Protein AF-A0A0R0GTM6-F1 (afdb_monomer_lite)

Structure (mmCIF, N/CA/C/O backbone):
data_AF-A0A0R0GTM6-F1
#
_entry.id   AF-A0A0R0GTM6-F1
#
loop_
_atom_site.group_PDB
_atom_site.id
_atom_site.type_symbol
_atom_site.label_atom_id
_atom_site.label_alt_id
_atom_site.label_comp_id
_atom_site.label_asym_id
_atom_site.label_entity_id
_atom_site.label_seq_id
_atom_site.pdbx_PDB_ins_code
_atom_site.Cartn_x
_atom_site.Cartn_y
_atom_site.Cartn_z
_atom_site.occupancy
_atom_site.B_iso_or_equiv
_atom_site.auth_seq_id
_atom_site.auth_comp_id
_atom_site.auth_asym_id
_atom_site.auth_atom_id
_atom_site.pdbx_PDB_model_num
ATOM 1 N N . MET A 1 1 ? -5.956 8.346 -21.735 1.00 35.84 1 MET A N 1
ATOM 2 C CA . MET A 1 1 ? -5.705 9.801 -21.822 1.00 35.84 1 MET A CA 1
ATOM 3 C C . MET A 1 1 ? -6.769 10.478 -20.978 1.00 35.84 1 MET A C 1
ATOM 5 O O . MET A 1 1 ? -7.923 10.482 -21.383 1.00 35.84 1 MET A O 1
ATOM 9 N N . ILE A 1 2 ? -6.421 10.909 -19.765 1.00 34.06 2 ILE A N 1
ATOM 10 C CA . ILE A 1 2 ? -7.362 11.596 -18.872 1.00 34.06 2 ILE A CA 1
ATOM 11 C C . ILE A 1 2 ? -7.243 13.088 -19.178 1.00 34.06 2 ILE A C 1
ATOM 13 O O . ILE A 1 2 ? -6.161 13.663 -19.070 1.00 34.06 2 ILE A O 1
ATOM 17 N N . THR A 1 3 ? -8.338 13.699 -19.613 1.00 31.23 3 THR A N 1
ATOM 18 C CA . THR A 1 3 ? -8.414 15.140 -19.852 1.00 31.23 3 THR A CA 1
ATOM 19 C C . THR A 1 3 ? -8.795 15.821 -18.545 1.00 31.23 3 THR A C 1
ATOM 21 O O . THR A 1 3 ? -9.935 15.710 -18.106 1.00 31.23 3 THR A O 1
ATOM 24 N N . ILE A 1 4 ? -7.845 16.505 -17.909 1.00 37.62 4 ILE A N 1
ATOM 25 C CA . ILE A 1 4 ? -8.120 17.315 -16.720 1.00 37.62 4 ILE A CA 1
ATOM 26 C C . ILE A 1 4 ? -8.425 18.736 -17.204 1.00 37.62 4 ILE A C 1
ATOM 28 O O . ILE A 1 4 ? -7.549 19.413 -17.739 1.00 37.62 4 ILE A O 1
ATOM 32 N N . SER A 1 5 ? -9.676 19.171 -17.058 1.00 37.34 5 SER A N 1
ATOM 33 C CA . SER A 1 5 ? -10.072 20.573 -17.221 1.00 37.34 5 SER A CA 1
ATOM 34 C C . SER A 1 5 ? -10.218 21.177 -15.830 1.00 37.34 5 SER A C 1
ATOM 36 O O . SER A 1 5 ? -11.026 20.694 -15.042 1.00 37.34 5 SER A O 1
ATOM 38 N N . ASN A 1 6 ? -9.433 22.208 -15.516 1.00 48.91 6 ASN A N 1
ATOM 39 C CA . ASN A 1 6 ? -9.587 22.953 -14.267 1.00 48.91 6 ASN A CA 1
ATOM 40 C C . ASN A 1 6 ? -10.814 23.863 -14.378 1.00 48.91 6 ASN A C 1
ATOM 42 O O . ASN A 1 6 ? -10.759 24.870 -15.080 1.00 48.91 6 ASN A O 1
ATOM 46 N N . ASP A 1 7 ? -11.895 23.521 -13.680 1.00 46.22 7 ASP A N 1
ATOM 47 C CA . ASP A 1 7 ? -12.970 24.464 -13.372 1.00 46.22 7 ASP A CA 1
ATOM 48 C C . ASP A 1 7 ? -12.721 25.007 -11.957 1.00 46.22 7 ASP A C 1
ATOM 50 O O . ASP A 1 7 ? -12.938 24.330 -10.951 1.00 46.22 7 ASP A O 1
ATOM 54 N N . GLU A 1 8 ? -12.123 26.196 -11.874 1.00 47.00 8 GLU A N 1
ATOM 55 C CA . GLU A 1 8 ? -11.736 26.824 -10.610 1.00 47.00 8 GLU A CA 1
ATOM 56 C C . GLU A 1 8 ? -12.940 27.570 -10.004 1.00 47.00 8 GLU A C 1
ATOM 58 O O . GLU A 1 8 ? -13.168 28.758 -10.246 1.00 47.00 8 GLU A O 1
ATOM 63 N N . ALA A 1 9 ? -13.727 26.869 -9.184 1.00 43.25 9 ALA A N 1
ATOM 64 C CA . ALA A 1 9 ? -14.738 27.480 -8.326 1.00 43.25 9 ALA A CA 1
ATOM 65 C C . ALA A 1 9 ? -14.106 27.991 -7.014 1.00 43.25 9 ALA A C 1
ATOM 67 O O . ALA A 1 9 ? -13.763 27.242 -6.104 1.00 43.25 9 ALA A O 1
ATOM 68 N N . ARG A 1 10 ? -13.961 29.316 -6.959 1.00 36.69 10 ARG A N 1
ATOM 69 C CA . ARG A 1 10 ? -13.626 30.208 -5.831 1.00 36.69 10 ARG A CA 1
ATOM 70 C C . ARG A 1 10 ? -14.016 29.695 -4.427 1.00 36.69 10 ARG A C 1
ATOM 72 O O . ARG A 1 10 ? -15.202 29.486 -4.188 1.00 36.69 10 ARG A O 1
ATOM 79 N N . SER A 1 11 ? -13.079 29.716 -3.461 1.00 41.56 11 SER A N 1
ATOM 80 C CA . SER A 1 11 ? -13.230 30.415 -2.154 1.00 41.56 11 SER A CA 1
ATOM 81 C C . SER A 1 11 ? -12.050 30.248 -1.168 1.00 41.56 11 SER A C 1
ATOM 83 O O . SER A 1 11 ? -11.666 29.146 -0.810 1.00 41.56 11 SER A O 1
ATOM 85 N N . HIS A 1 12 ? -11.561 31.404 -0.698 1.00 41.81 12 HIS A N 1
ATOM 86 C CA . HIS A 1 12 ? -11.026 31.765 0.630 1.00 41.81 12 HIS A CA 1
ATOM 87 C C . HIS A 1 12 ? -9.958 30.914 1.366 1.00 41.81 12 HIS A C 1
ATOM 89 O O . HIS A 1 12 ? -10.269 29.981 2.090 1.00 41.81 12 HIS A O 1
ATOM 95 N N . GLY A 1 13 ? -8.728 31.455 1.381 1.00 33.62 13 GLY A N 1
ATOM 96 C CA . GLY A 1 13 ? -7.984 31.750 2.621 1.00 33.62 13 GLY A CA 1
ATOM 97 C C . GLY A 1 13 ? -7.129 30.641 3.248 1.00 33.62 13 GLY A C 1
ATOM 98 O O . GLY A 1 13 ? -7.603 29.895 4.093 1.00 33.62 13 GLY A O 1
ATOM 99 N N . GLY A 1 14 ? -5.822 30.628 2.962 1.00 37.41 14 GLY A N 1
ATOM 100 C CA . GLY A 1 14 ? -4.848 29.848 3.737 1.00 37.41 14 GLY A CA 1
ATOM 101 C C . GLY A 1 14 ? -3.439 29.883 3.141 1.00 37.41 14 GLY A C 1
ATOM 102 O O . GLY A 1 14 ? -3.243 29.577 1.972 1.00 37.41 14 GLY A O 1
ATOM 103 N N . ILE A 1 15 ? -2.461 30.309 3.936 1.00 35.25 15 ILE A N 1
ATOM 104 C CA . ILE A 1 15 ? -1.062 30.564 3.559 1.00 35.25 15 ILE A CA 1
ATOM 105 C C . ILE A 1 15 ? -0.307 29.230 3.391 1.00 35.25 15 ILE A C 1
ATOM 107 O O . ILE A 1 15 ? -0.224 28.463 4.344 1.00 35.25 15 ILE A O 1
ATOM 111 N N . SER A 1 16 ? 0.287 28.969 2.219 1.00 43.66 16 SER A N 1
ATOM 112 C CA . SER A 1 16 ? 1.198 27.831 1.975 1.00 43.66 16 SER A CA 1
ATOM 113 C C . SER A 1 16 ? 2.385 28.266 1.087 1.00 43.66 16 SER A C 1
ATOM 115 O O . SER A 1 16 ? 2.208 29.156 0.246 1.00 43.66 16 SER A O 1
ATOM 117 N N . PRO A 1 17 ? 3.617 27.749 1.297 1.00 39.59 17 PRO A N 1
ATOM 118 C CA . PRO A 1 17 ? 4.842 28.375 0.811 1.00 39.59 17 PRO A CA 1
ATOM 119 C C . PRO A 1 17 ? 5.084 28.143 -0.686 1.00 39.59 17 PRO A C 1
ATOM 121 O O . PRO A 1 17 ? 4.857 27.071 -1.240 1.00 39.59 17 PRO A O 1
ATOM 124 N N . ARG A 1 18 ? 5.571 29.202 -1.340 1.00 34.47 18 ARG A N 1
ATOM 125 C CA . ARG A 1 18 ? 5.756 29.327 -2.790 1.00 34.47 18 ARG A CA 1
ATOM 126 C C . ARG A 1 18 ? 6.908 28.450 -3.296 1.00 34.47 18 ARG A C 1
ATOM 128 O O . ARG A 1 18 ? 8.072 28.792 -3.092 1.00 34.47 18 ARG A O 1
ATOM 135 N N . LEU A 1 19 ? 6.592 27.398 -4.050 1.00 46.75 19 LEU A N 1
ATOM 136 C CA . LEU A 1 19 ? 7.529 26.795 -5.002 1.00 46.75 19 LEU A CA 1
ATOM 137 C C . LEU A 1 19 ? 7.715 27.769 -6.176 1.00 46.75 19 LEU A C 1
ATOM 139 O O . LEU A 1 19 ? 6.800 28.002 -6.963 1.00 46.75 19 LEU A O 1
ATOM 143 N N . HIS A 1 20 ? 8.897 28.380 -6.267 1.00 34.59 20 HIS A N 1
ATOM 144 C CA . HIS A 1 20 ? 9.289 29.237 -7.387 1.00 34.59 20 HIS A CA 1
ATOM 145 C C . HIS A 1 20 ? 9.507 28.375 -8.643 1.00 34.59 20 HIS A C 1
ATOM 147 O O . HIS A 1 20 ? 10.612 27.921 -8.926 1.00 34.59 20 HIS A O 1
ATOM 153 N N . GLY A 1 21 ? 8.435 28.140 -9.398 1.00 39.19 21 GLY A N 1
ATOM 154 C CA . GLY A 1 21 ? 8.464 27.584 -10.747 1.00 39.19 21 GLY A CA 1
ATOM 155 C C . GLY A 1 21 ? 7.913 28.614 -11.728 1.00 39.19 21 GLY A C 1
ATOM 156 O O . GLY A 1 21 ? 6.797 29.091 -11.555 1.00 39.19 21 GLY A O 1
ATOM 157 N N . LYS A 1 22 ? 8.720 28.986 -12.729 1.00 40.38 22 LYS A N 1
ATOM 158 C CA . LYS A 1 22 ? 8.382 29.892 -13.842 1.00 40.38 22 LYS A CA 1
ATOM 159 C C . LYS A 1 22 ? 6.953 29.641 -14.350 1.00 40.38 22 LYS A C 1
ATOM 161 O O . LYS A 1 22 ? 6.667 28.572 -14.882 1.00 40.38 22 LYS A O 1
ATOM 166 N N . SER A 1 23 ? 6.078 30.635 -14.201 1.00 37.22 23 SER A N 1
ATOM 167 C CA . SER A 1 23 ? 4.708 30.601 -14.707 1.00 37.22 23 SER A CA 1
ATOM 168 C C . SER A 1 23 ? 4.713 30.580 -16.238 1.00 37.22 23 SER A C 1
ATOM 170 O O . SER A 1 23 ? 4.915 31.618 -16.872 1.00 37.22 23 SER A O 1
ATOM 172 N N . ASN A 1 24 ? 4.464 29.418 -16.839 1.00 46.78 24 ASN A N 1
ATOM 173 C CA . ASN A 1 24 ? 3.873 29.399 -18.169 1.00 46.78 24 ASN A CA 1
ATOM 174 C C . ASN A 1 24 ? 2.390 29.724 -17.996 1.00 46.78 24 ASN A C 1
ATOM 176 O O . ASN A 1 24 ? 1.679 29.065 -17.243 1.00 46.78 24 ASN A O 1
ATOM 180 N N . VAL A 1 25 ? 1.971 30.798 -18.657 1.00 44.34 25 VAL A N 1
ATOM 181 C CA . VAL A 1 25 ? 0.587 31.250 -18.769 1.00 44.34 25 VAL A CA 1
ATOM 182 C C . VAL A 1 25 ? -0.268 30.074 -19.248 1.00 44.34 25 VAL A C 1
ATOM 184 O O . VAL A 1 25 ? -0.193 29.687 -20.412 1.00 44.34 25 VAL A O 1
ATOM 187 N N . PHE A 1 26 ? -1.069 29.492 -18.357 1.00 51.75 26 PHE A N 1
ATOM 188 C CA . PHE A 1 26 ? -2.124 28.566 -18.752 1.00 51.75 26 PHE A CA 1
ATOM 189 C C . PHE A 1 26 ? -3.273 29.403 -19.310 1.00 51.75 26 PHE A C 1
ATOM 191 O O . PHE A 1 26 ? -4.061 29.991 -18.573 1.00 51.75 26 PHE A O 1
ATOM 198 N N . THR A 1 27 ? -3.325 29.532 -20.634 1.00 45.53 27 THR A N 1
ATOM 199 C CA . THR A 1 27 ? -4.460 30.140 -21.326 1.00 45.53 27 THR A CA 1
ATOM 200 C C . THR A 1 27 ? -5.697 29.279 -21.087 1.00 45.53 27 THR A C 1
ATOM 202 O O . THR A 1 27 ? -5.705 28.099 -21.439 1.00 45.53 27 THR A O 1
ATOM 205 N N . CYS A 1 28 ? -6.732 29.874 -20.496 1.00 51.78 28 CYS A N 1
ATOM 206 C CA . CYS A 1 28 ? -8.066 29.296 -20.356 1.00 51.78 28 CYS A CA 1
ATOM 207 C C . CYS A 1 28 ? -8.568 28.838 -21.742 1.00 51.78 28 CYS A C 1
ATOM 209 O O . CYS A 1 28 ? -8.947 29.666 -22.565 1.00 51.78 28 CYS A O 1
ATOM 211 N N . GLY A 1 29 ? -8.451 27.539 -22.044 1.00 60.88 29 GLY A N 1
ATOM 212 C CA . GLY A 1 29 ? -8.819 26.957 -23.342 1.00 60.88 29 GLY A CA 1
ATOM 213 C C . GLY A 1 29 ? -7.874 25.880 -23.893 1.00 60.88 29 GLY A C 1
ATOM 214 O O . GLY A 1 29 ? -8.271 25.143 -24.792 1.00 60.88 29 GLY A O 1
ATOM 215 N N . SER A 1 30 ? -6.650 25.728 -23.375 1.00 68.88 30 SER A N 1
ATOM 216 C CA . SER A 1 30 ? -5.762 24.642 -23.816 1.00 68.88 30 SER A CA 1
ATOM 217 C C . SER A 1 30 ? -5.977 23.381 -22.979 1.00 68.88 30 SER A C 1
ATOM 219 O O . SER A 1 30 ? -5.605 23.344 -21.807 1.00 68.88 30 SER A O 1
ATOM 221 N N . VAL A 1 31 ? -6.531 22.330 -23.586 1.00 73.75 31 VAL A N 1
ATOM 222 C CA . VAL A 1 31 ? -6.551 20.989 -22.991 1.00 73.75 31 VAL A CA 1
ATOM 223 C C . VAL A 1 31 ? -5.111 20.490 -22.861 1.00 73.75 31 VAL A C 1
ATOM 225 O O . VAL A 1 31 ? -4.453 20.201 -23.862 1.00 73.75 31 VAL A O 1
ATOM 228 N N . GLN A 1 32 ? -4.605 20.394 -21.632 1.00 77.00 32 GLN A N 1
ATOM 229 C CA . GLN A 1 32 ? -3.294 19.810 -21.376 1.00 77.00 32 GLN A CA 1
ATOM 230 C C . GLN A 1 32 ? -3.427 18.290 -21.252 1.00 77.00 32 GLN A C 1
ATOM 232 O O . GLN A 1 32 ? -4.230 17.778 -20.475 1.00 77.00 32 GLN A O 1
ATOM 237 N N . THR A 1 33 ? -2.633 17.559 -22.033 1.00 83.06 33 THR A N 1
ATOM 238 C CA . THR A 1 33 ? -2.549 16.100 -21.913 1.00 83.06 33 THR A CA 1
ATOM 239 C C . THR A 1 33 ? -1.617 15.736 -20.767 1.00 83.06 33 THR A C 1
ATOM 241 O O . THR A 1 33 ? -0.472 16.186 -20.746 1.00 83.06 33 THR A O 1
ATOM 244 N N . LEU A 1 34 ? -2.095 14.886 -19.862 1.00 90.62 34 LEU A N 1
ATOM 245 C CA . LEU A 1 34 ? -1.299 14.240 -18.826 1.00 90.62 34 LEU A CA 1
ATOM 246 C C . LEU A 1 34 ? -1.237 12.733 -19.090 1.00 90.62 34 LEU A C 1
ATOM 248 O O . LEU A 1 34 ? -2.235 12.119 -19.483 1.00 90.62 34 LEU A O 1
ATOM 252 N N . ILE A 1 35 ? -0.065 12.144 -18.873 1.00 89.12 35 ILE A N 1
ATOM 253 C CA . ILE A 1 35 ? 0.143 10.697 -18.924 1.00 89.12 35 ILE A CA 1
ATOM 254 C C . ILE A 1 35 ? 0.241 10.193 -17.484 1.00 89.12 35 ILE A C 1
ATOM 256 O O . ILE A 1 35 ? 1.095 10.643 -16.729 1.00 89.12 35 ILE A O 1
ATOM 260 N N . LEU A 1 36 ? -0.640 9.271 -17.107 1.00 92.75 36 LEU A N 1
ATOM 261 C CA . LEU A 1 36 ? -0.568 8.547 -15.842 1.00 92.75 36 LEU A CA 1
ATOM 262 C C . LEU A 1 36 ? -0.144 7.114 -16.154 1.00 92.75 36 LEU A C 1
ATOM 264 O O . LEU A 1 36 ? -0.789 6.457 -16.972 1.00 92.75 36 LEU A O 1
ATOM 268 N N . VAL A 1 37 ? 0.940 6.663 -15.533 1.00 90.12 37 VAL A N 1
ATOM 269 C CA . VAL A 1 37 ? 1.393 5.272 -15.586 1.00 90.12 37 VAL A CA 1
ATOM 270 C C . VAL A 1 37 ? 1.288 4.713 -14.175 1.00 90.12 37 VAL A C 1
ATOM 272 O O . VAL A 1 37 ? 2.022 5.138 -13.281 1.00 90.12 37 VAL A O 1
ATOM 275 N N . GLU A 1 38 ? 0.328 3.820 -13.970 1.00 92.44 38 GLU A N 1
ATOM 276 C CA . GLU A 1 38 ? 0.055 3.239 -12.658 1.00 92.44 38 GLU A CA 1
ATOM 277 C C . GLU A 1 38 ? 0.937 2.008 -12.402 1.00 92.44 38 GLU A C 1
ATOM 279 O O . GLU A 1 38 ? 1.302 1.302 -13.341 1.00 92.44 38 GLU A O 1
ATOM 284 N N . ASP A 1 39 ? 1.275 1.781 -11.132 1.00 90.12 39 ASP A N 1
ATOM 285 C CA . ASP A 1 39 ? 1.919 0.579 -10.587 1.00 90.12 39 ASP A CA 1
ATOM 286 C C . ASP A 1 39 ? 3.174 0.128 -11.357 1.00 90.12 39 ASP A C 1
ATOM 288 O O . ASP A 1 39 ? 3.338 -1.038 -11.718 1.00 90.12 39 ASP A O 1
ATOM 292 N N . VAL A 1 40 ? 4.104 1.063 -11.598 1.00 88.31 40 VAL A N 1
ATOM 293 C CA . VAL A 1 40 ? 5.326 0.806 -12.392 1.00 88.31 40 VAL A CA 1
ATOM 294 C C . VAL A 1 40 ? 6.305 -0.180 -11.743 1.00 88.31 40 VAL A C 1
ATOM 296 O O . VAL A 1 40 ? 7.292 -0.566 -12.366 1.00 88.31 40 VAL A O 1
ATOM 299 N N . ASP A 1 41 ? 6.059 -0.576 -10.497 1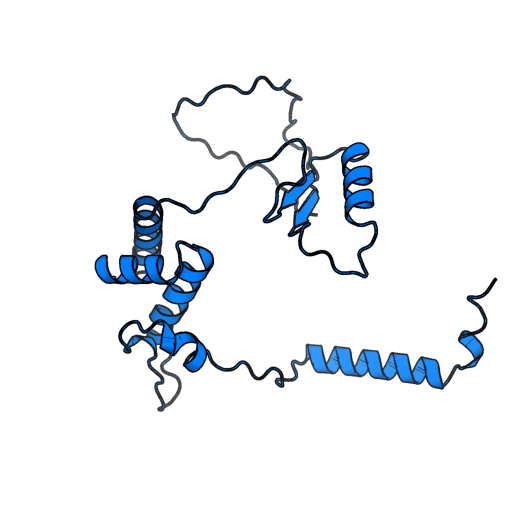.00 86.00 41 ASP A N 1
ATOM 300 C CA . ASP A 1 41 ? 6.770 -1.628 -9.776 1.00 86.00 41 ASP A CA 1
ATOM 301 C C . ASP A 1 41 ? 6.167 -3.025 -9.957 1.00 86.00 41 ASP A C 1
ATOM 303 O O . ASP A 1 41 ? 6.820 -4.012 -9.616 1.00 86.00 41 ASP A O 1
ATOM 307 N N . MET A 1 42 ? 4.969 -3.132 -10.536 1.00 86.88 42 MET A N 1
ATOM 308 C CA . MET A 1 42 ? 4.329 -4.401 -10.888 1.00 86.88 42 MET A CA 1
ATOM 309 C C . MET A 1 42 ? 4.751 -4.879 -12.282 1.00 86.88 42 MET A C 1
ATOM 311 O O . MET A 1 42 ? 3.922 -5.070 -13.169 1.00 86.88 42 MET A O 1
ATOM 315 N N . LEU A 1 43 ? 6.056 -5.066 -12.484 1.00 82.69 43 LEU A N 1
ATOM 316 C CA . LEU A 1 43 ? 6.605 -5.557 -13.751 1.00 82.69 43 LEU A CA 1
ATOM 317 C C . LEU A 1 43 ? 6.823 -7.067 -13.718 1.00 82.69 43 LEU A C 1
ATOM 319 O O . LEU A 1 43 ? 7.431 -7.600 -12.785 1.00 82.69 43 LEU A O 1
ATOM 323 N N . PHE A 1 44 ? 6.380 -7.746 -14.772 1.00 82.56 44 PHE A N 1
ATOM 324 C CA . PHE A 1 44 ? 6.604 -9.171 -14.979 1.00 82.56 44 PHE A CA 1
ATOM 325 C C . PHE A 1 44 ? 7.897 -9.424 -15.766 1.00 82.56 44 PHE A C 1
ATOM 327 O O . PHE A 1 44 ? 8.537 -8.509 -16.293 1.00 82.56 44 PHE A O 1
ATOM 334 N N . LEU A 1 45 ? 8.318 -10.690 -15.845 1.00 78.94 45 LEU A N 1
ATOM 335 C CA . LEU A 1 45 ? 9.553 -11.071 -16.541 1.00 78.94 45 LEU A CA 1
ATOM 336 C C . LEU A 1 45 ? 9.492 -10.747 -18.041 1.00 78.94 45 LEU A C 1
ATOM 338 O O . LEU A 1 45 ? 10.538 -10.580 -18.670 1.00 78.94 45 LEU A O 1
ATOM 342 N N . GLU A 1 46 ? 8.284 -10.680 -18.592 1.00 85.56 46 GLU A N 1
ATOM 343 C CA . GLU A 1 46 ? 7.956 -10.355 -19.974 1.00 85.56 46 GLU A CA 1
ATOM 344 C C . GLU A 1 46 ? 8.083 -8.851 -20.266 1.00 85.56 46 GLU A C 1
ATOM 346 O O . GLU A 1 46 ? 8.384 -8.477 -21.398 1.00 85.56 46 GLU A O 1
ATOM 351 N N . ASP A 1 47 ? 7.978 -7.986 -19.251 1.00 85.31 47 ASP A N 1
ATOM 352 C CA . ASP A 1 47 ? 7.972 -6.520 -19.390 1.00 85.31 47 ASP A CA 1
ATOM 353 C C . ASP A 1 47 ? 9.385 -5.914 -19.478 1.00 85.31 47 ASP A C 1
ATOM 355 O O . ASP A 1 47 ? 9.651 -4.777 -19.058 1.00 85.31 47 ASP A O 1
ATOM 359 N N . ARG A 1 48 ? 10.343 -6.674 -20.025 1.00 82.00 48 ARG A N 1
ATOM 360 C CA . ARG A 1 48 ? 11.735 -6.223 -20.149 1.00 82.00 48 ARG A CA 1
ATOM 361 C C . ARG A 1 48 ? 11.795 -4.965 -21.002 1.00 82.00 48 ARG A C 1
ATOM 363 O O . ARG A 1 48 ? 11.373 -4.946 -22.151 1.00 82.00 48 ARG A O 1
ATOM 370 N N . GLY A 1 49 ? 12.384 -3.918 -20.432 1.00 85.81 49 GLY A N 1
ATOM 371 C CA . GLY A 1 49 ? 12.517 -2.622 -21.092 1.00 85.81 49 GLY A CA 1
ATOM 372 C C . GLY A 1 49 ? 11.367 -1.652 -20.825 1.00 85.81 49 GLY A C 1
ATOM 373 O O . GLY A 1 49 ? 11.490 -0.506 -21.241 1.00 85.81 49 GLY A O 1
ATOM 374 N N . CYS A 1 50 ? 10.31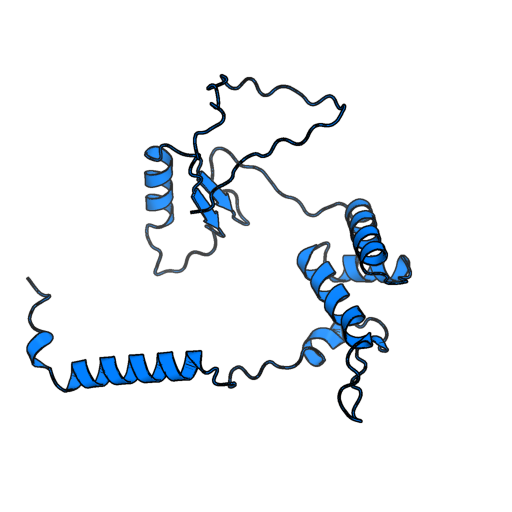8 -2.034 -20.082 1.00 87.75 50 CYS A N 1
ATOM 375 C CA . CYS A 1 50 ? 9.228 -1.122 -19.713 1.00 87.75 50 CYS A CA 1
ATOM 376 C C . CYS A 1 50 ? 9.753 0.142 -19.010 1.00 87.75 50 CYS A C 1
ATOM 378 O O . CYS A 1 50 ? 9.492 1.254 -19.464 1.00 87.75 50 CYS A O 1
ATOM 380 N N . ILE A 1 51 ? 10.604 -0.010 -17.986 1.00 84.88 51 ILE A N 1
ATOM 381 C CA . ILE A 1 51 ? 11.228 1.134 -17.297 1.00 84.88 51 ILE A CA 1
ATOM 382 C C . ILE A 1 51 ? 12.055 1.996 -18.255 1.00 84.88 51 ILE A C 1
ATOM 384 O O . ILE A 1 51 ? 11.950 3.218 -18.213 1.00 84.88 51 ILE A O 1
ATOM 388 N N . ALA A 1 52 ? 12.840 1.382 -19.144 1.00 87.12 52 ALA A N 1
ATOM 389 C CA . ALA A 1 52 ? 13.648 2.120 -20.116 1.00 87.12 52 ALA A CA 1
ATOM 390 C C . ALA A 1 52 ? 12.770 2.890 -21.119 1.00 87.12 52 ALA A C 1
ATOM 392 O O . ALA A 1 52 ? 13.069 4.032 -21.460 1.00 87.12 52 ALA A O 1
ATOM 393 N N . ALA A 1 53 ? 11.652 2.300 -21.551 1.00 90.12 53 ALA A N 1
ATOM 394 C CA . ALA A 1 53 ? 10.676 2.953 -22.411 1.00 90.12 53 ALA A CA 1
ATOM 395 C C . ALA A 1 53 ? 9.976 4.113 -21.688 1.00 90.12 53 ALA A C 1
ATOM 397 O O . ALA A 1 53 ? 9.882 5.202 -22.248 1.00 90.12 53 ALA A O 1
ATOM 398 N N . ILE A 1 54 ? 9.552 3.928 -20.433 1.00 88.31 54 ILE A N 1
ATOM 399 C CA . ILE A 1 54 ? 8.972 4.995 -19.604 1.00 88.31 54 ILE A CA 1
ATOM 400 C C . ILE A 1 54 ? 9.979 6.133 -19.420 1.00 88.31 54 ILE A C 1
ATOM 402 O O . ILE A 1 54 ? 9.608 7.295 -19.564 1.00 88.31 54 ILE A O 1
ATOM 406 N N . GLN A 1 55 ? 11.252 5.823 -19.161 1.00 86.19 55 GLN A N 1
ATOM 407 C CA . GLN A 1 55 ? 12.320 6.821 -19.063 1.00 86.19 55 GLN A CA 1
ATOM 408 C C . GLN A 1 55 ? 12.476 7.594 -20.374 1.00 86.19 55 GLN A C 1
ATOM 410 O O . GLN A 1 55 ? 12.425 8.823 -20.363 1.00 86.19 55 GLN A O 1
ATOM 415 N N . HIS A 1 56 ? 12.551 6.900 -21.508 1.00 89.88 56 HIS A N 1
ATOM 416 C CA . HIS A 1 56 ? 12.654 7.538 -22.818 1.00 89.88 56 HIS A CA 1
ATOM 417 C C . HIS A 1 56 ? 11.442 8.429 -23.143 1.00 89.88 56 HIS A C 1
ATOM 419 O O . HIS A 1 56 ? 11.589 9.548 -23.641 1.00 89.88 56 HIS A O 1
ATOM 425 N N . ILE A 1 57 ? 10.231 7.972 -22.814 1.00 89.06 57 ILE A N 1
ATOM 426 C CA . ILE A 1 57 ? 9.009 8.772 -22.955 1.00 89.06 57 ILE A CA 1
ATOM 427 C C . ILE A 1 57 ? 9.068 9.979 -22.012 1.00 89.06 57 ILE A C 1
ATOM 429 O O . ILE A 1 57 ? 8.730 11.081 -22.428 1.00 89.06 57 ILE A O 1
ATOM 433 N N . SER A 1 58 ? 9.545 9.822 -20.776 1.00 85.88 58 SER A N 1
ATOM 434 C CA . SER A 1 58 ? 9.666 10.927 -19.816 1.00 85.88 58 SER A CA 1
ATOM 435 C C . SER A 1 58 ? 10.640 12.019 -20.256 1.00 85.88 58 SER A C 1
ATOM 437 O O . SER A 1 58 ? 10.424 13.186 -19.942 1.00 85.88 58 SER A O 1
ATOM 439 N N . GLU A 1 59 ? 11.665 11.667 -21.033 1.00 87.56 59 GLU A N 1
ATOM 440 C CA . GLU A 1 59 ? 12.625 12.616 -21.605 1.00 87.56 59 GLU A CA 1
ATOM 441 C C . GLU A 1 59 ? 12.077 13.348 -22.839 1.00 87.56 59 GLU A C 1
ATOM 443 O O . GLU A 1 59 ? 12.464 14.485 -23.109 1.00 87.56 59 GLU A O 1
ATOM 448 N N . THR A 1 60 ? 11.179 12.711 -23.595 1.00 90.75 60 THR A N 1
ATOM 449 C CA . THR A 1 60 ? 10.675 13.217 -24.886 1.00 90.75 60 THR A CA 1
ATOM 450 C C . THR A 1 60 ? 9.261 13.798 -24.819 1.00 90.75 60 THR A C 1
ATOM 452 O O . THR A 1 60 ? 8.836 14.513 -25.734 1.00 90.75 60 THR A O 1
ATOM 455 N N . ALA A 1 61 ? 8.514 13.521 -23.751 1.00 87.56 61 ALA A N 1
ATOM 456 C CA . ALA A 1 61 ? 7.138 13.961 -23.596 1.00 87.56 61 ALA A CA 1
ATOM 457 C C . ALA A 1 61 ? 7.029 15.484 -23.466 1.00 87.56 61 ALA A C 1
ATOM 459 O O . ALA A 1 61 ? 7.757 16.145 -22.731 1.00 87.56 61 ALA A O 1
ATOM 460 N N . LYS A 1 62 ? 6.034 16.043 -24.159 1.00 85.94 62 LYS A N 1
ATOM 461 C CA . LYS A 1 62 ? 5.689 17.474 -24.103 1.00 85.94 62 LYS A CA 1
ATOM 462 C C . LYS A 1 62 ? 4.704 17.818 -22.977 1.00 85.94 62 LYS A C 1
ATOM 464 O O . LYS A 1 62 ? 4.353 18.984 -22.813 1.00 85.94 62 LYS A O 1
ATOM 469 N N . GLY A 1 63 ? 4.220 16.814 -22.249 1.00 86.25 63 GLY A N 1
ATOM 470 C CA . GLY A 1 63 ? 3.226 16.945 -21.186 1.00 86.25 63 GLY A CA 1
ATOM 471 C C . GLY A 1 63 ? 3.680 16.260 -19.896 1.00 86.25 63 GLY A C 1
ATOM 472 O O . GLY A 1 63 ? 4.630 15.476 -19.926 1.00 86.25 63 GLY A O 1
ATOM 473 N N . PRO A 1 64 ? 3.026 16.557 -18.762 1.00 89.12 64 PRO A N 1
ATOM 474 C CA . PRO A 1 64 ? 3.345 15.932 -17.487 1.00 89.12 64 PRO A CA 1
ATOM 475 C C . PRO A 1 64 ? 3.130 14.416 -17.538 1.00 89.12 64 PRO A C 1
ATOM 477 O O . PRO A 1 64 ? 2.121 13.937 -18.064 1.00 89.12 64 PRO A O 1
ATOM 480 N N . ILE A 1 65 ? 4.070 13.683 -16.941 1.00 89.31 65 ILE A N 1
ATOM 481 C CA . ILE A 1 65 ? 3.949 12.250 -16.678 1.00 89.31 65 ILE A CA 1
ATOM 482 C C . ILE A 1 65 ? 3.942 12.039 -15.167 1.00 89.31 65 ILE A C 1
ATOM 484 O O . ILE A 1 65 ? 4.844 12.506 -14.474 1.00 89.31 65 ILE A O 1
ATOM 488 N N . ILE A 1 66 ? 2.931 11.335 -14.669 1.00 91.00 66 ILE A N 1
ATOM 489 C CA . ILE A 1 66 ? 2.833 10.886 -13.281 1.00 91.00 66 ILE A CA 1
ATOM 490 C C . ILE A 1 66 ? 3.020 9.372 -13.267 1.00 91.00 66 ILE A C 1
ATOM 492 O O . ILE A 1 66 ? 2.389 8.665 -14.050 1.00 91.00 66 ILE A O 1
ATOM 496 N N . LEU A 1 67 ? 3.882 8.895 -12.372 1.00 91.19 67 LEU A N 1
ATOM 497 C CA . LEU A 1 67 ? 4.109 7.473 -12.128 1.00 91.19 67 LEU A CA 1
ATOM 498 C C . LEU A 1 67 ? 3.606 7.138 -10.719 1.00 91.19 67 LEU A C 1
ATOM 500 O O . LEU A 1 67 ? 3.956 7.858 -9.780 1.00 91.19 67 LEU A O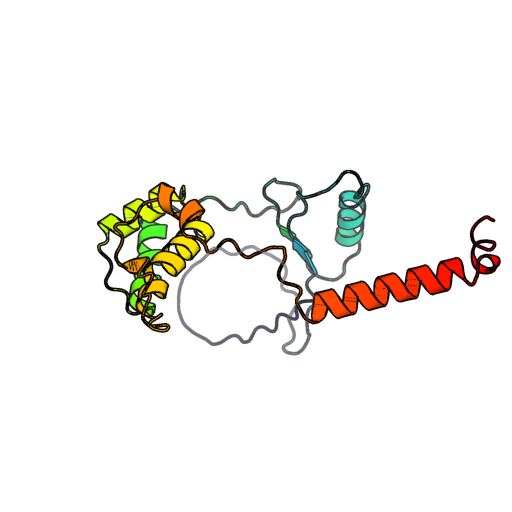 1
ATOM 504 N N . THR A 1 68 ? 2.824 6.069 -10.554 1.00 92.25 68 THR A N 1
ATOM 505 C CA . THR A 1 68 ? 2.510 5.507 -9.226 1.00 92.25 68 THR A CA 1
ATOM 506 C C . THR A 1 68 ? 3.289 4.221 -9.008 1.00 92.25 68 THR A C 1
ATOM 508 O O . THR A 1 68 ? 3.568 3.481 -9.948 1.00 92.25 68 THR A O 1
ATOM 511 N N . SER A 1 69 ? 3.716 4.001 -7.770 1.00 90.38 69 SER A N 1
ATOM 512 C CA . SER A 1 69 ? 4.531 2.854 -7.391 1.00 90.38 69 SER A CA 1
ATOM 513 C C . SER A 1 69 ? 4.597 2.744 -5.871 1.00 90.38 69 SER A C 1
ATOM 515 O O . SER A 1 69 ? 4.566 3.768 -5.184 1.00 90.38 69 SER A O 1
ATOM 517 N N . ASN A 1 70 ? 4.759 1.528 -5.346 1.00 89.06 70 ASN A N 1
ATOM 518 C CA . ASN A 1 70 ? 5.024 1.322 -3.920 1.00 89.06 70 ASN A CA 1
ATOM 519 C C . ASN A 1 70 ? 6.500 1.545 -3.553 1.00 89.06 70 ASN A C 1
ATOM 521 O O . ASN A 1 70 ? 6.816 1.704 -2.375 1.00 89.06 70 ASN A O 1
ATOM 525 N N . ASN A 1 71 ? 7.404 1.594 -4.540 1.00 83.69 71 ASN A N 1
ATOM 526 C CA . ASN A 1 71 ? 8.823 1.912 -4.342 1.00 83.69 71 ASN A CA 1
ATOM 527 C C . ASN A 1 71 ? 9.240 3.209 -5.066 1.00 83.69 71 ASN A C 1
ATOM 529 O O . ASN A 1 71 ? 8.606 3.662 -6.021 1.00 83.69 71 ASN A O 1
ATOM 533 N N . SER A 1 72 ? 10.338 3.827 -4.636 1.00 74.25 72 SER A N 1
ATOM 534 C CA . SER A 1 72 ? 10.833 5.080 -5.219 1.00 74.25 72 SER A CA 1
ATOM 535 C C . SER A 1 72 ? 11.686 4.837 -6.475 1.00 74.25 72 SER A C 1
ATOM 537 O O . SER A 1 72 ? 12.814 4.359 -6.359 1.00 74.25 72 SER A O 1
ATOM 539 N N . PHE A 1 73 ? 11.195 5.217 -7.662 1.00 68.12 73 PHE A N 1
ATOM 540 C CA . PHE A 1 73 ? 11.918 5.043 -8.943 1.00 68.12 73 PHE A CA 1
ATOM 541 C C . PHE A 1 73 ? 12.334 6.346 -9.640 1.00 68.12 73 PHE A C 1
ATOM 543 O O . PHE A 1 73 ? 13.092 6.312 -10.608 1.00 68.12 73 PHE A O 1
ATOM 550 N N . ALA A 1 74 ? 11.833 7.498 -9.189 1.00 69.44 74 ALA A N 1
ATOM 551 C CA . ALA A 1 74 ? 11.921 8.753 -9.935 1.00 69.44 74 ALA A CA 1
ATOM 552 C C . ALA A 1 74 ? 12.798 9.812 -9.250 1.00 69.44 74 ALA A C 1
ATOM 554 O O . ALA A 1 74 ? 12.960 9.827 -8.032 1.00 69.44 74 ALA A O 1
ATOM 555 N N . ARG A 1 75 ? 13.329 10.746 -10.055 1.00 71.69 75 ARG A N 1
ATOM 556 C CA . ARG A 1 75 ? 14.131 11.894 -9.582 1.00 71.69 75 ARG A CA 1
ATOM 557 C C . ARG A 1 75 ? 13.309 12.879 -8.746 1.00 71.69 75 ARG A C 1
ATOM 559 O O . ARG A 1 75 ? 13.818 13.434 -7.779 1.00 71.69 75 ARG A O 1
ATOM 566 N N . LEU A 1 76 ? 12.062 13.111 -9.157 1.00 81.75 76 LEU A N 1
ATOM 567 C CA . LEU A 1 76 ? 11.055 13.848 -8.401 1.00 81.75 76 LEU A CA 1
ATOM 568 C C . LEU A 1 76 ? 10.067 12.821 -7.868 1.00 81.75 76 LEU A C 1
ATOM 570 O O . LEU A 1 76 ? 9.418 12.125 -8.645 1.00 81.75 76 LEU A O 1
ATOM 574 N N . HIS A 1 77 ? 9.988 12.714 -6.552 1.00 86.44 77 HIS A N 1
ATOM 575 C CA . HIS A 1 77 ? 9.164 11.728 -5.876 1.00 86.44 77 HIS A CA 1
ATOM 576 C C . HIS A 1 77 ? 8.331 12.423 -4.804 1.00 86.44 77 HIS A C 1
ATOM 578 O O . HIS A 1 77 ? 8.844 13.240 -4.037 1.00 86.44 77 HIS A O 1
ATOM 584 N N . VAL A 1 78 ? 7.046 12.085 -4.773 1.00 89.94 78 VAL A N 1
ATOM 585 C CA . VAL A 1 78 ? 6.123 12.458 -3.704 1.00 89.94 78 VAL A CA 1
ATOM 586 C C . VAL A 1 78 ? 5.864 11.197 -2.893 1.00 89.94 78 VAL A C 1
ATOM 588 O O . VAL A 1 78 ? 5.253 10.258 -3.396 1.00 89.94 78 VAL A O 1
ATOM 591 N N . SER A 1 79 ? 6.357 11.176 -1.656 1.00 90.69 79 SER A N 1
ATOM 592 C CA . SER A 1 79 ? 6.165 10.047 -0.748 1.00 90.69 79 SER A CA 1
ATOM 593 C C . SER A 1 79 ? 4.756 10.069 -0.162 1.00 90.69 79 SER A C 1
ATOM 595 O O . SER A 1 79 ? 4.340 11.090 0.387 1.00 90.69 79 SER A O 1
ATOM 597 N N . PHE A 1 80 ? 4.063 8.933 -0.192 1.00 92.06 80 PHE A N 1
ATOM 598 C CA . PHE A 1 80 ? 2.833 8.718 0.569 1.00 92.06 80 PHE A CA 1
ATOM 599 C C . PHE A 1 80 ? 3.132 7.807 1.759 1.00 92.06 80 PHE A C 1
ATOM 601 O O . PHE A 1 80 ? 3.768 6.765 1.607 1.00 92.06 80 PHE A O 1
ATOM 608 N N . SER A 1 81 ? 2.686 8.203 2.948 1.00 91.81 81 SER A N 1
ATOM 609 C CA . SER A 1 81 ? 2.729 7.379 4.156 1.00 91.81 81 SER A CA 1
ATOM 610 C C . SER A 1 81 ? 1.318 6.995 4.578 1.00 91.81 81 SER A C 1
ATOM 612 O O . SER A 1 81 ? 0.347 7.649 4.194 1.00 91.81 81 SER A O 1
ATOM 614 N N . LEU A 1 82 ? 1.203 5.951 5.400 1.00 92.50 82 LEU A N 1
ATOM 615 C CA . LEU A 1 82 ? -0.062 5.649 6.063 1.00 92.50 82 LEU A CA 1
ATOM 616 C C . LEU A 1 82 ? -0.524 6.874 6.878 1.00 92.50 82 LEU A C 1
ATOM 618 O O . LEU A 1 82 ? 0.320 7.548 7.482 1.00 92.50 82 LEU A O 1
ATOM 622 N N . PRO A 1 83 ? -1.833 7.184 6.884 1.00 93.44 83 PRO A N 1
ATOM 623 C CA . PRO A 1 83 ? -2.368 8.294 7.663 1.00 93.44 83 PRO A CA 1
ATOM 624 C C . PRO A 1 83 ? -2.218 8.021 9.160 1.00 93.44 83 PRO A C 1
ATOM 626 O O . PRO A 1 83 ? -2.171 6.866 9.598 1.00 93.44 83 PRO A O 1
ATOM 629 N N . LEU A 1 84 ? -2.209 9.080 9.970 1.00 94.06 84 LEU A N 1
ATOM 630 C CA . LEU A 1 84 ? -2.291 8.908 11.417 1.00 94.06 84 LEU A CA 1
ATOM 631 C C . LEU A 1 84 ? -3.646 8.294 11.793 1.00 94.06 84 LEU A C 1
ATOM 633 O O . LEU A 1 84 ? -4.670 8.567 11.163 1.00 94.06 84 LEU A O 1
ATOM 637 N N . LEU A 1 85 ? -3.668 7.481 12.854 1.00 93.00 85 LEU A N 1
ATOM 638 C CA . LEU A 1 85 ? -4.885 6.791 13.296 1.00 93.00 85 LEU A CA 1
ATOM 639 C C . LEU A 1 85 ? -6.041 7.767 13.561 1.00 93.00 85 LEU A C 1
ATOM 641 O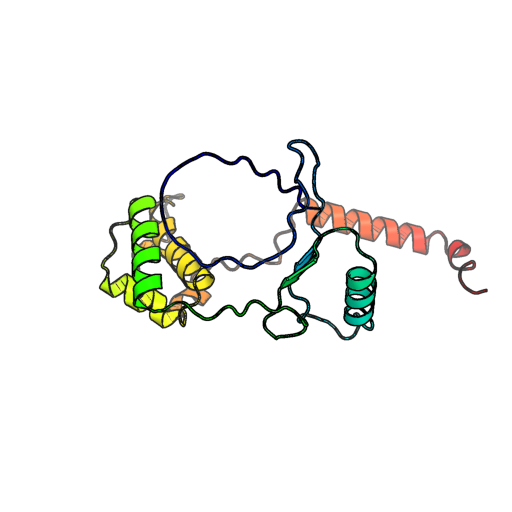 O . LEU A 1 85 ? -7.172 7.491 13.168 1.00 93.00 85 LEU A O 1
ATOM 645 N N . ASP A 1 86 ? -5.758 8.904 14.195 1.00 92.88 86 ASP A N 1
ATOM 646 C CA . ASP A 1 86 ? -6.772 9.905 14.542 1.00 92.88 86 ASP A CA 1
ATOM 647 C C . ASP A 1 86 ? -7.286 10.666 13.309 1.00 92.88 86 ASP A C 1
ATOM 649 O O . ASP A 1 86 ? -8.483 10.961 13.209 1.00 92.88 86 ASP A O 1
ATOM 653 N N . GLU A 1 87 ? -6.410 10.923 12.330 1.00 94.38 87 GLU A N 1
ATOM 654 C CA . GLU A 1 87 ? -6.796 11.498 11.037 1.00 94.38 87 GLU A CA 1
ATOM 655 C C . GLU A 1 87 ? -7.721 10.534 10.297 1.00 94.38 87 GLU A C 1
ATOM 657 O O . GLU A 1 87 ? -8.817 10.920 9.885 1.00 94.38 87 GLU A O 1
ATOM 662 N N . LEU A 1 88 ? -7.332 9.262 10.183 1.00 94.38 88 LEU A N 1
ATOM 663 C CA . LEU A 1 88 ? -8.141 8.250 9.513 1.00 94.38 88 LEU A CA 1
ATOM 664 C C . LEU A 1 88 ? -9.474 8.023 10.235 1.00 94.38 88 LEU A C 1
ATOM 666 O O . LEU A 1 88 ? -10.509 7.936 9.580 1.00 94.38 88 LEU A O 1
ATOM 670 N N . LEU A 1 89 ? -9.485 7.999 11.570 1.00 93.88 89 LEU A N 1
ATOM 671 C CA . LEU A 1 89 ? -10.712 7.875 12.359 1.00 93.88 89 LEU A CA 1
ATOM 672 C C . LEU A 1 89 ? -11.683 9.025 12.079 1.00 93.88 89 LEU A C 1
ATOM 674 O O . LEU A 1 89 ? -12.871 8.778 11.877 1.00 93.88 89 LEU A O 1
ATOM 678 N N . SER A 1 90 ? -11.178 10.259 12.012 1.00 93.19 90 SER A N 1
ATOM 679 C CA . SER A 1 90 ? -11.983 11.447 11.710 1.00 93.19 90 SER A CA 1
ATOM 680 C C . SER A 1 90 ? -12.595 11.367 10.308 1.00 93.19 90 SER A C 1
ATOM 682 O O . SER A 1 90 ? -13.796 11.579 10.143 1.00 93.19 90 SER A O 1
ATOM 684 N N . HIS A 1 91 ? -11.804 10.977 9.304 1.00 93.75 91 HIS A N 1
ATOM 685 C CA . HIS A 1 91 ? -12.290 10.798 7.932 1.00 93.75 91 HIS A CA 1
ATOM 686 C C . HIS A 1 91 ? -13.312 9.667 7.821 1.00 93.75 91 HIS A C 1
ATOM 688 O O . HIS A 1 91 ? -14.366 9.843 7.213 1.00 93.75 91 HIS A O 1
ATOM 694 N N . MET A 1 92 ? -13.048 8.520 8.444 1.00 91.94 92 MET A N 1
ATOM 695 C CA . MET A 1 92 ? -13.980 7.395 8.428 1.00 91.94 92 MET A CA 1
ATOM 696 C C . MET A 1 92 ? -15.282 7.732 9.157 1.00 91.94 92 MET A C 1
ATOM 698 O O . MET A 1 92 ? -16.352 7.316 8.717 1.00 91.94 92 MET A O 1
ATOM 702 N N . TYR A 1 93 ? -15.226 8.521 10.231 1.00 91.50 93 TYR A N 1
ATOM 703 C CA . TYR A 1 93 ? -16.426 8.996 10.913 1.00 91.50 93 TYR A CA 1
ATOM 704 C C . TYR A 1 93 ? -17.274 9.883 9.992 1.00 91.50 93 TYR A C 1
ATOM 706 O O . TYR A 1 93 ? -18.481 9.667 9.894 1.00 91.50 93 TYR A O 1
ATOM 714 N N . MET A 1 94 ? -16.654 10.809 9.248 1.00 91.62 94 MET A N 1
ATOM 715 C CA . MET A 1 94 ? -17.358 11.627 8.248 1.00 91.62 94 MET A CA 1
ATOM 716 C C . MET A 1 94 ? -18.023 10.776 7.158 1.00 91.62 94 MET A C 1
ATOM 718 O O . MET A 1 94 ? -19.176 11.034 6.810 1.00 91.62 94 MET A O 1
ATOM 722 N N . VAL A 1 95 ? -17.341 9.736 6.661 1.00 90.31 95 VAL A N 1
ATOM 723 C CA . VAL A 1 95 ? -17.923 8.780 5.700 1.00 90.31 95 VAL A CA 1
ATOM 724 C C . VAL A 1 95 ? -19.158 8.103 6.300 1.00 90.31 95 VAL A C 1
ATOM 726 O O . VAL A 1 95 ? -20.205 8.061 5.664 1.00 90.31 95 VAL A O 1
ATOM 729 N N . CYS A 1 96 ? -19.080 7.635 7.549 1.00 87.69 96 CYS A N 1
ATOM 730 C CA . CYS A 1 96 ? -20.199 6.964 8.214 1.00 87.69 96 CYS A CA 1
ATOM 731 C C . CYS A 1 96 ? -21.407 7.890 8.410 1.00 87.69 96 CYS A C 1
ATOM 733 O O . CYS A 1 96 ? -22.532 7.477 8.148 1.00 87.69 96 CYS A O 1
ATOM 735 N N . VAL A 1 97 ? -21.183 9.137 8.834 1.00 88.19 97 VAL A N 1
ATOM 736 C CA . VAL A 1 97 ? -22.252 10.138 8.990 1.00 88.19 97 VAL A CA 1
ATOM 737 C C . VAL A 1 97 ? -22.917 10.446 7.647 1.00 88.19 97 VAL A C 1
ATOM 739 O O . VAL A 1 97 ? -24.141 10.509 7.581 1.00 88.19 97 VAL A O 1
ATOM 742 N N . THR A 1 98 ? -22.125 10.594 6.582 1.00 89.19 98 THR A N 1
ATOM 743 C CA . THR A 1 98 ? -22.625 10.879 5.224 1.00 89.19 98 THR A CA 1
ATOM 744 C C . THR A 1 98 ? -23.475 9.731 4.672 1.00 89.19 98 THR A C 1
ATOM 746 O O . THR A 1 98 ? -24.476 9.974 4.010 1.00 89.19 98 THR A O 1
ATOM 749 N N . GLU A 1 99 ? -23.122 8.487 4.995 1.00 85.50 99 GLU A N 1
ATOM 750 C CA . GLU A 1 99 ? -23.858 7.277 4.597 1.00 85.50 99 GLU A CA 1
ATOM 751 C C . GLU A 1 99 ? -25.015 6.914 5.555 1.00 85.50 99 GLU A C 1
ATOM 753 O O . GLU A 1 99 ? -25.564 5.811 5.486 1.00 85.50 99 GLU A O 1
ATOM 758 N N . GLU A 1 100 ? -25.385 7.818 6.473 1.00 81.94 100 GLU A N 1
ATOM 759 C CA . GLU A 1 100 ? -26.447 7.628 7.477 1.00 81.94 100 GLU A CA 1
ATOM 760 C C . GLU A 1 100 ? -26.215 6.408 8.397 1.00 81.94 100 GLU A C 1
ATOM 762 O O . GLU A 1 100 ? -27.147 5.760 8.888 1.00 81.94 100 GLU A O 1
ATOM 767 N N . LEU A 1 101 ? -24.948 6.077 8.658 1.00 78.31 101 LEU A N 1
ATOM 768 C CA . LEU A 1 101 ? -24.541 4.952 9.494 1.00 78.31 101 LEU A CA 1
ATOM 769 C C . LEU A 1 101 ? -24.304 5.405 10.937 1.00 78.31 101 LEU A C 1
ATOM 771 O O . LEU A 1 101 ? -23.370 6.149 11.239 1.00 78.31 101 LEU A O 1
ATOM 775 N N . ASN A 1 102 ? -25.126 4.903 11.860 1.00 68.81 102 ASN A N 1
ATOM 776 C CA . ASN A 1 102 ? -24.933 5.133 13.290 1.00 68.81 102 ASN A CA 1
ATOM 777 C C . ASN A 1 102 ? -23.851 4.189 13.841 1.00 68.81 102 ASN A C 1
ATOM 779 O O . ASN A 1 102 ? -24.132 3.026 14.153 1.00 68.81 102 ASN A O 1
ATOM 783 N N . ASN A 1 103 ? -22.614 4.684 13.935 1.00 69.38 103 ASN A N 1
ATOM 784 C CA . ASN A 1 103 ? -21.446 3.868 14.260 1.00 69.38 103 ASN A CA 1
ATOM 785 C C . ASN A 1 103 ? -20.840 4.241 15.614 1.00 69.38 103 ASN A C 1
ATOM 787 O O . ASN A 1 103 ? -20.581 5.405 15.905 1.00 69.38 103 ASN A O 1
ATOM 791 N N . ASN A 1 104 ? -20.556 3.224 16.433 1.00 77.94 104 ASN A N 1
ATOM 792 C CA . ASN A 1 104 ? -19.793 3.401 17.665 1.00 77.94 104 ASN A CA 1
ATOM 793 C C . ASN A 1 104 ? -18.327 3.727 17.301 1.00 77.94 104 ASN A C 1
ATOM 795 O O . ASN A 1 104 ? -17.687 2.902 16.640 1.00 77.94 104 ASN A O 1
ATOM 799 N N . PRO A 1 105 ? -17.756 4.861 17.746 1.00 80.88 105 PRO A N 1
ATOM 800 C CA . PRO A 1 105 ? -16.376 5.236 17.424 1.00 80.88 105 PRO A CA 1
ATOM 801 C C . PRO A 1 105 ? -15.346 4.176 17.851 1.00 80.88 105 PRO A C 1
ATOM 803 O O . PRO A 1 105 ? -14.326 4.002 17.187 1.00 80.88 105 PRO A O 1
ATOM 806 N N . LEU A 1 106 ? -15.623 3.402 18.907 1.00 84.44 106 LEU A N 1
ATOM 807 C CA . LEU A 1 106 ? -14.763 2.293 19.334 1.00 84.44 106 LEU A CA 1
ATOM 808 C C . LEU A 1 106 ? -14.731 1.153 18.312 1.00 84.44 106 LEU A C 1
ATOM 810 O O . LEU A 1 106 ? -13.690 0.529 18.120 1.00 84.44 106 LEU A O 1
ATOM 814 N N . LEU A 1 107 ? -15.862 0.877 17.658 1.00 82.38 107 LEU A N 1
ATOM 815 C CA . LEU A 1 107 ? -15.941 -0.134 16.608 1.00 82.38 107 LEU A CA 1
ATOM 816 C C . LEU A 1 107 ? -15.156 0.321 15.376 1.00 82.38 107 LEU A C 1
ATOM 818 O O . LEU A 1 107 ? -14.380 -0.450 14.823 1.00 82.38 107 LEU A O 1
ATOM 822 N N . LEU A 1 108 ? -15.296 1.593 15.001 1.00 87.31 108 LEU A N 1
ATOM 823 C CA . LEU A 1 108 ? -14.568 2.176 13.877 1.00 87.31 108 LEU A CA 1
ATOM 824 C C . LEU A 1 108 ? -13.051 2.156 14.093 1.00 87.31 108 LEU A C 1
ATOM 826 O O . LEU A 1 108 ? -12.293 1.806 13.192 1.00 87.31 108 LEU A O 1
ATOM 830 N N . LYS A 1 109 ? -12.607 2.446 15.319 1.00 89.88 109 LYS A N 1
ATOM 831 C CA . LYS A 1 109 ? -11.198 2.328 15.698 1.00 89.88 109 LYS A CA 1
ATOM 832 C C . LYS A 1 109 ? -10.678 0.897 15.525 1.00 89.88 109 LYS A C 1
ATOM 834 O O . LYS A 1 109 ? -9.591 0.721 14.984 1.00 89.88 109 LYS A O 1
ATOM 839 N N . LYS A 1 110 ? -11.463 -0.116 15.917 1.00 86.12 110 LYS A N 1
ATOM 840 C CA . LYS A 1 110 ? -11.112 -1.533 15.704 1.00 86.12 110 LYS A CA 1
ATOM 841 C C . LYS A 1 110 ? -11.015 -1.890 14.220 1.00 86.12 110 LYS A C 1
ATOM 843 O O . LYS A 1 110 ? -10.069 -2.571 13.843 1.00 86.12 110 LYS A O 1
ATOM 848 N N . PHE A 1 111 ? -11.937 -1.400 13.385 1.00 85.25 111 PHE A N 1
ATOM 849 C CA . PHE A 1 111 ? -11.874 -1.579 11.929 1.00 85.25 111 PHE A CA 1
ATOM 850 C C . PHE A 1 111 ? -10.564 -1.045 11.350 1.00 85.25 111 PHE A C 1
ATOM 852 O O . PHE A 1 111 ? -9.853 -1.769 10.658 1.00 85.25 111 PHE A O 1
ATOM 859 N N . ILE A 1 112 ? -10.210 0.194 11.686 1.00 91.38 112 ILE A N 1
ATOM 860 C CA . ILE A 1 112 ? -8.987 0.823 11.182 1.00 91.38 112 ILE A CA 1
ATOM 861 C C . ILE A 1 112 ? -7.744 0.047 11.632 1.00 91.38 112 ILE A C 1
ATOM 863 O O . ILE A 1 112 ? -6.864 -0.229 10.820 1.00 91.38 112 ILE A O 1
ATOM 867 N N . GLN A 1 113 ? -7.693 -0.344 12.909 1.00 91.00 113 GLN A N 1
ATOM 868 C CA . GLN A 1 113 ? -6.587 -1.132 13.457 1.00 91.00 113 GLN A CA 1
ATOM 869 C C . GLN A 1 113 ? -6.460 -2.498 12.778 1.00 91.00 113 GLN A C 1
ATOM 871 O O . GLN A 1 113 ? -5.354 -2.917 12.473 1.00 91.00 113 GLN A O 1
ATOM 876 N N . SER A 1 114 ? -7.578 -3.166 12.491 1.00 87.00 114 SER A N 1
ATOM 877 C CA . SER A 1 114 ? -7.583 -4.459 11.796 1.00 87.00 114 SER A CA 1
ATOM 878 C C . SER A 1 114 ? -7.169 -4.387 10.323 1.00 87.00 114 SER A C 1
ATOM 880 O O . SER A 1 114 ? -6.823 -5.400 9.727 1.00 87.00 114 SER A O 1
ATOM 882 N N . CYS A 1 115 ? -7.238 -3.195 9.729 1.00 89.81 115 CYS A N 1
ATOM 883 C CA . CYS A 1 115 ? -6.847 -2.941 8.347 1.00 89.81 115 CYS A CA 1
ATOM 884 C C . CYS A 1 115 ? -5.435 -2.347 8.242 1.00 89.81 115 CYS A C 1
ATOM 886 O O . CYS A 1 115 ? -5.065 -1.897 7.161 1.00 89.81 115 CYS A O 1
ATOM 888 N N . ASP A 1 116 ? -4.672 -2.293 9.340 1.00 91.75 116 ASP A N 1
ATOM 889 C CA . ASP A 1 116 ? -3.333 -1.688 9.413 1.00 91.75 116 ASP A CA 1
ATOM 890 C C . ASP A 1 116 ? -3.281 -0.237 8.897 1.00 91.75 116 ASP A C 1
ATOM 892 O O . ASP A 1 116 ? -2.291 0.209 8.321 1.00 91.75 116 ASP A O 1
ATOM 896 N N . GLY A 1 117 ? -4.373 0.517 9.063 1.00 91.31 117 GLY A N 1
ATOM 897 C CA . GLY A 1 117 ? -4.482 1.883 8.539 1.00 91.31 117 GLY A CA 1
ATOM 898 C C . GLY A 1 117 ? -4.661 1.984 7.017 1.00 91.31 117 GLY A C 1
ATOM 899 O O . GLY A 1 117 ? -4.675 3.092 6.481 1.00 91.31 117 GLY A O 1
ATOM 900 N N . ASP A 1 118 ? -4.838 0.866 6.305 1.00 93.12 118 ASP A N 1
ATOM 901 C CA . ASP A 1 118 ? -5.176 0.866 4.881 1.00 93.12 118 ASP A CA 1
ATOM 902 C C . ASP A 1 118 ? -6.599 1.410 4.688 1.00 93.12 118 ASP A C 1
ATOM 904 O O . ASP A 1 118 ? -7.605 0.794 5.066 1.00 93.12 118 ASP A O 1
ATOM 908 N N . ILE A 1 119 ? -6.676 2.596 4.083 1.00 94.31 119 ILE A N 1
ATOM 909 C CA . ILE A 1 119 ? -7.924 3.328 3.845 1.00 94.31 119 ILE A CA 1
ATOM 910 C C . ILE A 1 119 ? -8.878 2.505 2.974 1.00 94.31 119 ILE A C 1
ATOM 912 O O . ILE A 1 119 ? -10.067 2.410 3.278 1.00 94.31 119 ILE A O 1
ATOM 916 N N . ARG A 1 120 ? -8.370 1.875 1.908 1.00 93.25 120 ARG A N 1
ATOM 917 C CA . ARG A 1 120 ? -9.187 1.110 0.960 1.00 93.25 120 ARG A CA 1
ATOM 918 C C . ARG A 1 120 ? -9.755 -0.132 1.628 1.00 93.25 120 ARG A C 1
ATOM 920 O O . ARG A 1 120 ? -10.954 -0.375 1.512 1.00 93.25 120 ARG A O 1
ATOM 927 N N . LYS A 1 121 ? -8.927 -0.891 2.356 1.00 91.38 121 LYS A N 1
ATOM 928 C CA . LYS A 1 121 ? -9.391 -2.050 3.135 1.00 91.38 121 LYS A CA 1
ATOM 929 C C . LYS A 1 121 ? -10.429 -1.623 4.166 1.00 91.38 121 LYS A C 1
ATOM 931 O O . LYS A 1 121 ? -11.472 -2.261 4.249 1.00 91.38 121 LYS A O 1
ATOM 936 N N . THR A 1 122 ? -10.197 -0.518 4.876 1.00 89.75 122 THR A N 1
ATOM 937 C CA . THR A 1 122 ? -11.142 0.006 5.874 1.00 89.75 122 THR A CA 1
ATOM 938 C C . THR A 1 122 ? -12.491 0.348 5.241 1.00 89.75 122 THR A C 1
ATOM 940 O O . THR A 1 122 ? -13.520 -0.134 5.710 1.00 89.75 122 THR A O 1
ATOM 943 N N . ILE A 1 123 ? -12.510 1.118 4.146 1.00 90.00 123 ILE A N 1
ATOM 944 C CA . ILE A 1 123 ? -13.748 1.475 3.431 1.00 90.00 123 ILE A CA 1
ATOM 945 C C . ILE A 1 123 ? -14.453 0.221 2.906 1.00 90.00 123 ILE A C 1
ATOM 947 O O . ILE A 1 123 ? -15.661 0.090 3.079 1.00 90.00 123 ILE A O 1
ATOM 951 N N . MET A 1 124 ? -13.717 -0.722 2.312 1.00 86.50 124 MET A N 1
ATOM 952 C CA . MET A 1 124 ? -14.277 -1.975 1.799 1.00 86.50 124 MET A CA 1
ATOM 953 C C . MET A 1 124 ? -14.932 -2.804 2.912 1.00 86.50 124 MET A C 1
ATOM 955 O O . MET A 1 124 ? -16.043 -3.306 2.737 1.00 86.50 124 MET A O 1
ATOM 959 N N . GLN A 1 125 ? -14.279 -2.907 4.073 1.00 80.44 125 GLN A N 1
ATOM 960 C CA . GLN A 1 125 ? -14.831 -3.568 5.254 1.00 80.44 125 GLN A CA 1
ATOM 961 C C . GLN A 1 125 ? -16.101 -2.855 5.736 1.00 80.44 125 GLN A C 1
ATOM 963 O O . GLN A 1 125 ? -17.136 -3.498 5.900 1.00 80.44 125 GLN A O 1
ATOM 968 N N . LEU A 1 126 ? -16.075 -1.527 5.891 1.00 82.88 126 LEU A N 1
ATOM 969 C CA . LEU A 1 126 ? -17.261 -0.749 6.270 1.00 82.88 126 LEU A CA 1
ATOM 970 C C . LEU A 1 126 ? -18.415 -0.989 5.289 1.00 82.88 126 LEU A C 1
ATOM 972 O O . LEU A 1 126 ? -19.518 -1.348 5.703 1.00 82.88 126 LEU A O 1
ATOM 976 N N . GLN A 1 127 ? -18.154 -0.861 3.990 1.00 82.00 127 GLN A N 1
ATOM 977 C CA . GLN A 1 127 ? -19.145 -1.076 2.945 1.00 82.00 127 GLN A CA 1
ATOM 978 C C . GLN A 1 127 ? -19.815 -2.449 3.090 1.00 82.00 127 GLN A C 1
ATOM 980 O O . GLN A 1 127 ? -21.041 -2.548 3.092 1.00 82.00 127 GLN A O 1
ATOM 985 N N . PHE A 1 128 ? -19.023 -3.500 3.268 1.00 78.06 128 PHE A N 1
ATOM 986 C CA . PHE A 1 128 ? -19.511 -4.863 3.421 1.00 78.06 128 PHE A CA 1
ATOM 987 C C . PHE A 1 128 ? -20.426 -5.052 4.643 1.00 78.06 128 PHE A C 1
ATOM 989 O O . PHE A 1 128 ? -21.540 -5.579 4.522 1.00 78.06 128 PHE A O 1
ATOM 996 N N . TRP A 1 129 ? -20.004 -4.575 5.816 1.00 73.56 129 TRP A N 1
ATOM 997 C CA . TRP A 1 129 ? -20.777 -4.736 7.051 1.00 73.56 129 TRP A CA 1
ATOM 998 C C . TRP A 1 129 ? -22.043 -3.873 7.080 1.00 73.56 129 TRP A C 1
ATOM 1000 O O . TRP A 1 129 ? -23.053 -4.296 7.644 1.00 73.56 129 TRP A O 1
ATOM 1010 N N . PHE A 1 130 ? -22.043 -2.702 6.437 1.00 73.44 130 PHE A N 1
ATOM 1011 C CA . PHE A 1 130 ? -23.191 -1.791 6.458 1.00 73.44 130 PHE A CA 1
ATOM 1012 C C . PHE A 1 130 ? -24.186 -1.986 5.305 1.00 73.44 130 PHE A C 1
ATOM 1014 O O . PHE A 1 130 ? -25.387 -1.790 5.510 1.00 73.44 130 PHE A O 1
ATOM 1021 N N . GLN A 1 131 ? -23.755 -2.440 4.123 1.00 67.38 131 GLN A N 1
ATOM 1022 C CA . GLN A 1 131 ? -24.662 -2.666 2.983 1.00 67.38 131 GLN A CA 1
ATOM 1023 C C . GLN A 1 131 ? -25.611 -3.854 3.180 1.00 67.38 131 GLN A C 1
ATOM 1025 O O . GLN A 1 131 ? -26.731 -3.865 2.665 1.00 67.38 131 GLN A O 1
ATOM 1030 N N . SER A 1 132 ? -25.212 -4.843 3.972 1.00 60.03 132 SER A N 1
ATOM 1031 C CA . SER A 1 132 ? -26.004 -6.049 4.238 1.00 60.03 132 SER A CA 1
ATOM 1032 C C . SER A 1 132 ? -27.330 -5.789 4.972 1.00 60.03 132 SER A C 1
ATOM 1034 O O . SER A 1 132 ? -28.220 -6.637 4.935 1.00 60.03 132 SER A O 1
ATOM 1036 N N . LYS A 1 133 ? -27.535 -4.603 5.566 1.00 55.03 133 LYS A N 1
ATOM 1037 C CA . LYS A 1 133 ? -28.829 -4.222 6.163 1.00 55.03 133 LYS A CA 1
ATOM 1038 C C . LYS A 1 133 ? -29.945 -4.000 5.128 1.00 55.03 133 LYS A C 1
ATOM 1040 O O . LYS A 1 133 ? -31.114 -4.019 5.509 1.00 55.03 133 LYS A O 1
ATOM 1045 N N . LYS A 1 134 ? -29.623 -3.801 3.840 1.00 54.00 134 LYS A N 1
ATOM 1046 C CA . LYS A 1 134 ? -30.610 -3.443 2.798 1.00 54.00 134 LYS A CA 1
ATOM 1047 C C . LYS A 1 134 ? -31.100 -4.622 1.938 1.00 54.00 134 LYS A C 1
ATOM 1049 O O . LYS A 1 134 ? -32.104 -4.477 1.246 1.00 54.00 134 LYS A O 1
ATOM 1054 N N . TYR A 1 135 ? -30.485 -5.805 2.016 1.00 50.47 135 TYR A N 1
ATOM 1055 C CA . TYR A 1 135 ? -30.893 -6.966 1.212 1.00 50.47 135 TYR A CA 1
ATOM 1056 C C . TYR A 1 135 ? -31.936 -7.837 1.933 1.00 50.47 135 TYR A C 1
ATOM 1058 O O . TYR A 1 135 ? -31.617 -8.850 2.551 1.00 50.47 135 TYR A O 1
ATOM 1066 N N . LYS A 1 136 ? -33.221 -7.478 1.818 1.00 47.03 136 LYS A N 1
ATOM 1067 C CA . LYS A 1 136 ? -34.330 -8.431 2.006 1.00 47.03 136 LYS A CA 1
ATOM 1068 C C . LYS A 1 136 ? -34.634 -9.102 0.664 1.00 47.03 136 LYS A C 1
ATOM 1070 O O . LYS A 1 136 ? -35.598 -8.740 0.000 1.00 47.03 136 LYS A O 1
ATOM 1075 N N . ILE A 1 137 ? -33.803 -10.057 0.253 1.00 50.03 137 ILE A N 1
ATOM 1076 C CA . ILE A 1 137 ? -34.126 -10.944 -0.871 1.00 50.03 137 ILE A CA 1
ATOM 1077 C C . ILE A 1 137 ? -34.725 -12.223 -0.280 1.00 50.03 137 ILE A C 1
ATOM 1079 O O . ILE A 1 137 ? -34.060 -12.970 0.428 1.00 50.03 137 ILE A O 1
ATOM 1083 N N . ASP A 1 138 ? -36.025 -12.386 -0.503 1.00 50.12 138 ASP A N 1
ATOM 1084 C CA . ASP A 1 138 ? -36.784 -13.639 -0.491 1.00 50.12 138 ASP A CA 1
ATOM 1085 C C . ASP A 1 138 ? -36.410 -14.696 0.579 1.00 50.12 138 ASP A C 1
ATOM 1087 O O . ASP A 1 138 ? -35.602 -15.594 0.365 1.00 50.12 138 ASP A O 1
ATOM 1091 N N . ARG A 1 139 ? -37.041 -14.592 1.761 1.00 50.94 139 ARG A N 1
ATOM 1092 C CA . ARG A 1 139 ? -37.175 -15.607 2.843 1.00 50.94 139 ARG A CA 1
ATOM 1093 C C . ARG A 1 139 ? -35.921 -16.339 3.373 1.00 50.94 139 ARG A C 1
ATOM 1095 O O . ARG A 1 139 ? -36.053 -17.092 4.336 1.00 50.94 139 ARG A O 1
ATOM 1102 N N . LYS A 1 140 ? -34.714 -16.069 2.879 1.00 47.09 140 LYS A N 1
ATOM 1103 C CA . LYS A 1 140 ? -33.429 -16.464 3.483 1.00 47.09 140 LYS A CA 1
ATOM 1104 C C . LYS A 1 140 ? -32.559 -15.224 3.634 1.00 47.09 140 LYS A C 1
ATOM 1106 O O . LYS A 1 140 ? -31.676 -14.953 2.831 1.00 47.09 140 LYS A O 1
ATOM 1111 N N . VAL A 1 141 ? -32.847 -14.440 4.669 1.00 45.97 141 VAL A N 1
ATOM 1112 C CA . VAL A 1 141 ? -32.097 -13.216 4.944 1.00 45.97 141 VAL A CA 1
ATOM 1113 C C . VAL A 1 141 ? -30.725 -13.593 5.502 1.00 45.97 141 VAL A C 1
ATOM 1115 O O . VAL A 1 141 ? -30.602 -13.946 6.674 1.00 45.97 141 VAL A O 1
ATOM 1118 N N . GLN A 1 142 ? -29.688 -13.529 4.672 1.00 49.59 142 GLN A N 1
ATOM 1119 C CA . GLN A 1 142 ? -28.310 -13.585 5.148 1.00 49.59 142 GLN A CA 1
ATOM 1120 C C . GLN A 1 142 ? -27.917 -12.175 5.606 1.00 49.59 142 GLN A C 1
ATOM 1122 O O . GLN A 1 142 ? -27.364 -11.375 4.855 1.00 49.59 142 GLN A O 1
ATOM 1127 N N . VAL A 1 143 ? -28.310 -11.826 6.837 1.00 51.41 143 VAL A N 1
ATOM 1128 C CA . VAL A 1 143 ? -27.993 -10.522 7.436 1.00 51.41 143 VAL A CA 1
ATOM 1129 C C . VAL A 1 143 ? -26.559 -10.556 7.947 1.00 51.41 143 VAL A C 1
ATOM 1131 O O . VAL A 1 143 ? -26.307 -10.795 9.126 1.00 51.41 143 VAL A O 1
ATOM 1134 N N . TYR A 1 144 ? -25.595 -10.307 7.069 1.00 52.94 144 TYR A N 1
ATOM 1135 C CA . TYR A 1 144 ? -24.208 -10.179 7.516 1.00 52.94 144 TYR A CA 1
ATOM 1136 C C . TYR A 1 144 ? -24.017 -8.973 8.452 1.00 52.94 144 TYR A C 1
ATOM 1138 O O . TYR A 1 144 ? -23.230 -9.027 9.385 1.00 52.94 144 TYR A O 1
ATOM 1146 N N . GLY A 1 145 ? -24.847 -7.938 8.319 1.00 52.12 145 GLY A N 1
ATOM 1147 C CA . GLY A 1 145 ? -24.775 -6.696 9.100 1.00 52.12 145 GLY A CA 1
ATOM 1148 C C . GLY A 1 145 ? -25.355 -6.784 10.506 1.00 52.12 145 GLY A C 1
ATOM 1149 O O . GLY A 1 145 ? -25.444 -5.764 11.191 1.00 52.12 145 GLY A O 1
ATOM 1150 N N . SER A 1 146 ? -25.786 -7.977 10.921 1.00 53.88 146 SER A N 1
ATOM 1151 C CA . SER A 1 146 ? -26.163 -8.284 12.303 1.00 53.88 146 SER A CA 1
ATOM 1152 C C . SER A 1 146 ? -25.066 -9.029 13.056 1.00 53.88 146 SER A C 1
ATOM 1154 O O . SER A 1 146 ? -25.162 -9.136 14.277 1.00 53.88 146 SER A O 1
ATOM 1156 N N . LEU A 1 147 ? -24.041 -9.543 12.370 1.00 58.16 147 LEU A N 1
ATOM 1157 C CA . LEU A 1 147 ? -22.911 -10.158 13.051 1.00 58.16 147 LEU A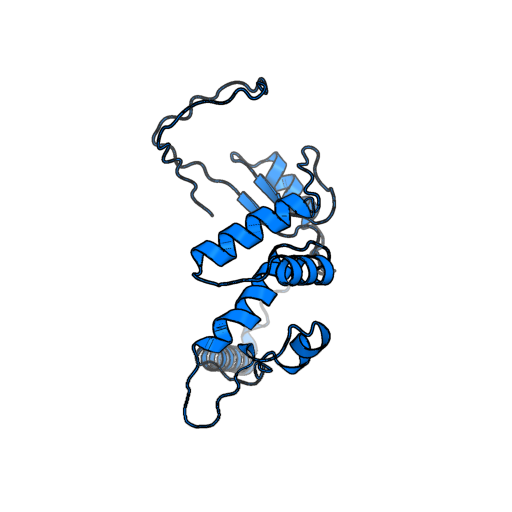 CA 1
ATOM 1158 C C . LEU A 1 147 ? -22.036 -9.058 13.676 1.00 58.16 147 LEU A C 1
ATOM 1160 O O . LEU A 1 147 ? -21.810 -8.019 13.047 1.00 58.16 147 LEU A O 1
ATOM 1164 N N . PRO A 1 148 ? -21.557 -9.250 14.919 1.00 61.03 148 PRO A N 1
ATOM 1165 C CA . PRO A 1 148 ? -20.509 -8.398 15.460 1.00 61.03 148 PRO A CA 1
ATOM 1166 C C . PRO A 1 148 ? -19.311 -8.447 14.512 1.00 61.03 148 PRO A C 1
ATOM 1168 O O . PRO A 1 148 ? -19.017 -9.505 13.960 1.00 61.03 148 PRO A O 1
ATOM 1171 N N . PHE A 1 149 ? -18.655 -7.301 14.316 1.00 62.88 149 PHE A N 1
ATOM 1172 C CA . PHE A 1 149 ? -17.460 -7.210 13.481 1.00 62.88 149 PHE A CA 1
ATOM 1173 C C . PHE A 1 149 ? -16.487 -8.339 13.825 1.00 62.88 149 PHE A C 1
ATOM 1175 O O . PHE A 1 149 ? -15.971 -8.394 14.944 1.00 62.88 149 PHE A O 1
ATOM 1182 N N . ASP A 1 150 ? -16.267 -9.215 12.853 1.00 67.00 150 ASP A N 1
ATOM 1183 C CA . ASP A 1 150 ? -15.332 -10.322 12.945 1.00 67.00 150 ASP A CA 1
ATOM 1184 C C . ASP A 1 150 ? -14.413 -10.264 11.727 1.00 67.00 150 ASP A C 1
ATOM 1186 O O . ASP A 1 150 ? -14.822 -10.545 10.597 1.00 67.00 150 ASP A O 1
ATOM 1190 N N . LEU A 1 151 ? -13.170 -9.850 11.976 1.00 64.50 151 LEU A N 1
ATOM 1191 C CA . LEU A 1 151 ? -12.126 -9.737 10.963 1.00 64.50 151 LEU A CA 1
ATOM 1192 C C . LEU A 1 151 ? -11.909 -11.068 10.227 1.00 64.50 151 LEU A C 1
ATOM 1194 O O . LEU A 1 151 ? -11.712 -11.079 9.011 1.00 64.50 151 LEU A O 1
ATOM 1198 N N . GLU A 1 152 ? -12.023 -12.183 10.950 1.00 66.88 152 GLU A N 1
ATOM 1199 C CA . GLU A 1 152 ? -11.774 -13.533 10.444 1.00 66.88 152 GLU A CA 1
ATOM 1200 C C . GLU A 1 152 ? -12.968 -14.089 9.657 1.00 66.88 152 GLU A C 1
ATOM 1202 O O . GLU A 1 152 ? -12.837 -15.024 8.860 1.00 66.88 152 GLU A O 1
ATOM 1207 N N . ALA A 1 153 ? -14.154 -13.497 9.815 1.00 66.19 153 ALA A N 1
ATOM 1208 C CA . ALA A 1 153 ? -15.345 -13.939 9.106 1.00 66.19 153 ALA A CA 1
ATOM 1209 C C . ALA A 1 153 ? -15.403 -13.415 7.663 1.00 66.19 153 ALA A C 1
ATOM 1211 O O . ALA A 1 153 ? -16.044 -14.037 6.817 1.00 66.19 153 ALA A O 1
ATOM 1212 N N . CYS A 1 154 ? -14.712 -12.318 7.335 1.00 61.38 154 CYS A N 1
ATOM 1213 C CA . CYS A 1 154 ? -14.785 -11.694 6.009 1.00 61.38 154 CYS A CA 1
ATOM 1214 C C . CYS A 1 154 ? -14.455 -12.647 4.844 1.00 61.38 154 CYS A C 1
ATOM 1216 O O . CYS A 1 154 ? -15.282 -12.746 3.935 1.00 61.38 154 CYS A O 1
ATOM 1218 N N . PRO A 1 155 ? -13.355 -13.427 4.862 1.00 62.84 155 PRO A N 1
ATOM 1219 C CA . PRO A 1 155 ? -13.075 -14.410 3.807 1.00 62.84 155 PRO A CA 1
ATOM 1220 C C . PRO A 1 155 ? -14.154 -15.495 3.659 1.00 62.84 155 PRO A C 1
ATOM 1222 O O . PRO A 1 155 ? -14.314 -16.072 2.584 1.00 62.84 155 PRO A O 1
ATOM 1225 N N . HIS A 1 156 ? -14.895 -15.777 4.733 1.00 65.12 156 HIS A N 1
ATOM 1226 C CA . HIS A 1 156 ? -15.938 -16.803 4.785 1.00 65.12 156 HIS A CA 1
ATOM 1227 C C . HIS A 1 156 ? -17.314 -16.268 4.367 1.00 65.12 156 HIS A C 1
ATOM 1229 O O . HIS A 1 156 ? -18.179 -17.039 3.949 1.00 65.12 156 HIS A O 1
ATOM 1235 N N . ILE A 1 157 ? -17.518 -14.957 4.501 1.00 62.53 157 ILE A N 1
ATOM 1236 C CA . ILE A 1 157 ? -18.789 -14.279 4.262 1.00 62.53 157 ILE A CA 1
ATOM 1237 C C . ILE A 1 157 ? -18.859 -13.673 2.858 1.00 62.53 157 ILE A C 1
ATOM 1239 O O . ILE A 1 157 ? -19.949 -13.633 2.284 1.00 62.53 157 ILE A O 1
ATOM 1243 N N . ILE A 1 158 ? -17.736 -13.199 2.300 1.00 60.28 158 ILE A N 1
ATOM 1244 C CA . ILE A 1 158 ? -17.717 -12.664 0.935 1.00 60.28 158 ILE A CA 1
ATOM 1245 C C . ILE A 1 158 ? -18.319 -13.736 0.024 1.00 60.28 158 ILE A C 1
ATOM 1247 O O . ILE A 1 158 ? -17.818 -14.867 0.028 1.00 60.28 158 ILE A O 1
ATOM 1251 N N . PRO A 1 159 ? -19.400 -13.429 -0.725 1.00 57.56 159 PRO A N 1
ATOM 1252 C CA . PRO A 1 159 ? -19.939 -14.386 -1.668 1.00 57.56 159 PRO A CA 1
ATOM 1253 C C . PRO A 1 159 ? -18.774 -14.805 -2.547 1.00 57.56 159 PRO A C 1
ATOM 1255 O O . PRO A 1 159 ? -18.153 -13.956 -3.188 1.00 57.56 159 PRO A O 1
ATOM 1258 N N . LYS A 1 160 ? -18.428 -16.098 -2.513 1.00 58.12 160 LYS A N 1
ATOM 1259 C CA . LYS A 1 160 ? -17.479 -16.667 -3.461 1.00 58.12 160 LYS A CA 1
ATOM 1260 C C . LYS A 1 160 ? -18.077 -16.366 -4.820 1.00 58.12 160 LYS A C 1
ATOM 1262 O O . LYS A 1 160 ? -19.003 -17.063 -5.228 1.00 58.12 160 LYS A O 1
ATOM 1267 N N . ILE A 1 161 ? -17.623 -15.289 -5.463 1.00 53.69 161 ILE A N 1
ATOM 1268 C CA . ILE A 1 161 ? -17.994 -14.986 -6.835 1.00 53.69 161 ILE A CA 1
ATOM 1269 C C . ILE A 1 161 ? -17.574 -16.249 -7.570 1.00 53.69 161 ILE A C 1
ATOM 1271 O O . ILE A 1 161 ? -16.385 -16.586 -7.532 1.00 53.69 161 ILE A O 1
ATOM 1275 N N . PRO A 1 162 ? -18.516 -17.027 -8.123 1.00 51.69 162 PRO A N 1
ATOM 1276 C CA . PRO A 1 162 ? -18.129 -18.196 -8.868 1.00 51.69 162 PRO A CA 1
ATOM 1277 C C . PRO A 1 162 ? -17.331 -17.640 -10.039 1.00 51.69 162 PRO A C 1
ATOM 1279 O O . PRO A 1 162 ? -17.899 -17.030 -10.941 1.00 51.69 162 PRO A O 1
ATOM 1282 N N . TRP A 1 163 ? -16.010 -17.822 -10.025 1.00 52.31 163 TRP A N 1
ATOM 1283 C CA . TRP A 1 163 ? -15.159 -17.546 -11.185 1.00 52.31 163 TRP A CA 1
ATOM 1284 C C . TRP A 1 163 ? -15.668 -18.293 -12.434 1.00 52.31 163 TRP A C 1
ATOM 1286 O O . TRP A 1 163 ? -15.296 -17.966 -13.552 1.00 52.31 163 TRP A O 1
ATOM 1296 N N . SER A 1 164 ? -16.565 -19.265 -12.235 1.00 58.97 164 SER A N 1
ATOM 1297 C CA . SER A 1 164 ? -17.309 -20.013 -13.237 1.00 58.97 164 SER A CA 1
ATOM 1298 C C . SER A 1 164 ? -18.609 -19.366 -13.735 1.00 58.97 164 SER A C 1
ATOM 1300 O O . SER A 1 164 ? -19.347 -20.056 -14.431 1.00 58.97 164 SER A O 1
ATOM 1302 N N . TYR A 1 165 ? -18.951 -18.111 -13.409 1.00 57.62 165 TYR A N 1
ATOM 1303 C CA . TYR A 1 165 ? -20.135 -17.475 -14.004 1.00 57.62 165 TYR A CA 1
ATOM 1304 C C . TYR A 1 165 ? -19.799 -16.998 -15.426 1.00 57.62 165 TYR A C 1
ATOM 1306 O O . TYR A 1 165 ? -19.084 -16.001 -15.573 1.00 57.62 165 TYR A O 1
ATOM 1314 N N . PRO A 1 166 ? -20.293 -17.665 -16.489 1.00 61.25 166 PRO A N 1
ATOM 1315 C CA . PRO A 1 166 ? -20.018 -17.224 -17.839 1.00 61.25 166 PRO A CA 1
ATOM 1316 C C . PRO A 1 166 ? -20.861 -15.975 -18.084 1.00 61.25 166 PRO A C 1
ATOM 1318 O O . PRO A 1 166 ? -22.077 -16.045 -18.271 1.00 61.25 166 PRO A O 1
ATOM 1321 N N . SER A 1 167 ? -20.229 -14.805 -18.039 1.00 70.94 167 SER A N 1
ATOM 1322 C CA . SER A 1 167 ? -20.856 -13.570 -18.503 1.00 70.94 167 SER A CA 1
ATOM 1323 C C . SER A 1 167 ? -21.131 -13.667 -20.009 1.00 70.94 167 SER A C 1
ATOM 1325 O O . SER A 1 167 ? -20.427 -14.376 -20.730 1.00 70.94 167 SER A O 1
ATOM 1327 N N . GLU A 1 168 ? -22.117 -12.933 -20.528 1.00 83.25 168 GLU A N 1
ATOM 1328 C CA . GLU A 1 168 ? -22.335 -12.847 -21.985 1.00 83.25 168 GLU A CA 1
ATOM 1329 C C . GLU A 1 168 ? -21.065 -12.391 -22.724 1.00 83.25 168 GLU A C 1
ATOM 1331 O O . GLU A 1 168 ? -20.773 -12.856 -23.825 1.00 83.25 168 GLU A O 1
ATOM 1336 N N . LEU A 1 169 ? -20.249 -11.557 -22.069 1.00 76.19 169 LEU A N 1
ATOM 1337 C CA . LEU A 1 169 ? -18.934 -11.175 -22.567 1.00 76.19 169 LEU A CA 1
ATOM 1338 C C . LEU A 1 169 ? -17.979 -12.375 -22.654 1.00 76.19 169 LEU A C 1
ATOM 1340 O O . LEU A 1 169 ? -17.325 -12.532 -23.680 1.00 76.19 169 LEU A O 1
ATOM 1344 N N . SER A 1 170 ? -17.918 -13.235 -21.630 1.00 80.31 170 SER A N 1
ATOM 1345 C CA . SER A 1 170 ? -17.078 -14.443 -21.668 1.00 80.31 170 SER A CA 1
ATOM 1346 C C . SER A 1 170 ? -17.455 -15.358 -22.834 1.00 80.31 170 SER A C 1
ATOM 1348 O O . SER A 1 170 ? -16.576 -15.759 -23.588 1.00 80.31 170 SER A O 1
ATOM 1350 N N . LYS A 1 171 ? -18.756 -15.560 -23.088 1.00 86.88 171 LYS A N 1
ATOM 1351 C CA . LYS A 1 171 ? -19.244 -16.351 -24.230 1.00 86.88 171 LYS A CA 1
ATOM 1352 C C . LYS A 1 171 ? -18.850 -15.731 -25.572 1.00 86.88 171 LYS A C 1
ATOM 1354 O O . LYS A 1 171 ? -18.486 -16.445 -26.504 1.00 86.88 171 LYS A O 1
ATOM 1359 N N . LEU A 1 172 ? -18.924 -14.402 -25.696 1.00 90.50 172 LEU A N 1
ATOM 1360 C CA . LEU A 1 172 ? -18.501 -13.689 -26.906 1.00 90.50 172 LEU A CA 1
ATOM 1361 C C . LEU A 1 172 ? -16.987 -13.783 -27.130 1.00 90.50 172 LEU A C 1
ATOM 1363 O O . LEU A 1 172 ? -16.555 -13.954 -28.271 1.00 90.50 172 LEU A O 1
ATOM 1367 N N . ILE A 1 173 ? -16.194 -13.681 -26.061 1.00 86.00 173 ILE A N 1
ATOM 1368 C CA . ILE A 1 173 ? -14.737 -13.835 -26.107 1.00 86.00 173 ILE A CA 1
ATOM 1369 C C . ILE A 1 173 ? -14.378 -15.268 -26.504 1.00 86.00 173 ILE A C 1
ATOM 1371 O O . ILE A 1 173 ? -13.625 -15.439 -27.457 1.00 86.00 173 ILE A O 1
ATOM 1375 N N . GLU A 1 174 ? -14.966 -16.279 -25.860 1.00 89.31 174 GLU A N 1
ATOM 1376 C CA . GLU A 1 174 ? -14.774 -17.693 -26.203 1.00 89.31 174 GLU A CA 1
ATOM 1377 C C . GLU A 1 174 ? -15.121 -17.958 -27.669 1.00 89.31 174 GLU A C 1
ATOM 1379 O O . GLU A 1 174 ? -14.275 -18.448 -28.410 1.00 89.31 174 GLU A O 1
ATOM 1384 N N . LYS A 1 175 ? -16.299 -17.523 -28.140 1.00 93.00 175 LYS A N 1
ATOM 1385 C CA . LYS A 1 175 ? -16.698 -17.651 -29.552 1.00 93.00 175 LYS A CA 1
ATOM 1386 C C . LYS A 1 175 ? -15.687 -17.004 -30.500 1.00 93.00 175 LYS A C 1
ATOM 1388 O O . LYS A 1 175 ? -15.385 -17.559 -31.555 1.00 93.00 175 LYS A O 1
ATOM 1393 N N . LYS A 1 176 ? -15.172 -15.821 -30.154 1.00 91.62 176 LYS A N 1
ATOM 1394 C CA . LYS A 1 176 ? -14.191 -15.111 -30.983 1.00 91.62 176 LYS A CA 1
ATOM 1395 C C . LYS A 1 176 ? -12.840 -15.826 -30.997 1.00 91.62 176 LYS A C 1
ATOM 1397 O O . LYS A 1 176 ? -12.238 -15.920 -32.061 1.00 91.62 176 LYS A O 1
ATOM 1402 N N . ILE A 1 177 ? -12.390 -16.347 -29.856 1.00 92.00 177 ILE A N 1
ATOM 1403 C CA . ILE A 1 177 ? -11.167 -17.151 -29.747 1.00 92.00 177 ILE A CA 1
ATOM 1404 C C . ILE A 1 177 ? -11.313 -18.432 -30.570 1.00 92.00 177 ILE A C 1
ATOM 1406 O O . ILE A 1 177 ? -10.450 -18.704 -31.400 1.00 92.00 177 ILE A O 1
ATOM 1410 N N . THR A 1 178 ? -12.420 -19.166 -30.417 1.00 94.00 178 THR A N 1
ATOM 1411 C CA . THR A 1 178 ? -12.691 -20.382 -31.193 1.00 94.00 178 THR A CA 1
ATOM 1412 C C . THR A 1 178 ? -12.672 -20.091 -32.686 1.00 94.00 178 THR A C 1
ATOM 1414 O O . THR A 1 178 ? -11.937 -20.767 -33.393 1.00 94.00 178 THR A O 1
ATOM 1417 N N . ASN A 1 179 ? -13.374 -19.050 -33.154 1.00 91.44 179 ASN A N 1
ATOM 1418 C CA . ASN A 1 179 ? -13.376 -18.658 -34.567 1.00 91.44 179 ASN A CA 1
ATOM 1419 C C . ASN A 1 179 ? -11.968 -18.322 -35.086 1.00 91.44 179 ASN A C 1
ATOM 1421 O O . ASN A 1 179 ? -11.618 -18.722 -36.191 1.00 91.44 179 ASN A O 1
ATOM 1425 N N . SER A 1 180 ? -11.151 -17.599 -34.311 1.00 88.38 180 SER A N 1
ATOM 1426 C CA . SER A 1 180 ? -9.765 -17.302 -34.697 1.00 88.38 180 SER A CA 1
ATOM 1427 C C . SER A 1 180 ? -8.919 -18.572 -34.805 1.00 88.38 180 SER A C 1
ATOM 1429 O O . SER A 1 180 ? -8.137 -18.693 -35.744 1.00 88.38 180 SER A O 1
ATOM 1431 N N . ILE A 1 181 ? -9.099 -19.530 -33.891 1.00 89.69 181 ILE A N 1
ATOM 1432 C CA . ILE A 1 181 ? -8.406 -20.824 -33.931 1.00 89.69 181 ILE A CA 1
ATOM 1433 C C . ILE A 1 181 ? -8.856 -21.635 -35.155 1.00 89.69 181 ILE A C 1
ATOM 1435 O O . ILE A 1 181 ? -8.003 -22.124 -35.888 1.00 89.69 181 ILE A O 1
ATOM 1439 N N . THR A 1 182 ? -10.161 -21.696 -35.456 1.00 88.06 182 THR A N 1
ATOM 1440 C CA . THR A 1 182 ? -10.665 -22.428 -36.638 1.00 88.06 182 THR A CA 1
ATOM 1441 C C . THR A 1 182 ? -10.149 -21.817 -37.939 1.00 88.06 182 THR A C 1
ATOM 1443 O O . THR A 1 182 ? -9.722 -22.538 -38.832 1.00 88.06 182 THR A O 1
ATOM 1446 N N . ILE A 1 183 ? -10.103 -20.483 -38.036 1.00 84.31 183 ILE A N 1
ATOM 1447 C CA . ILE A 1 183 ? -9.549 -19.786 -39.208 1.00 84.31 183 ILE A CA 1
ATOM 1448 C C . ILE A 1 183 ? -8.051 -20.086 -39.380 1.00 84.31 183 ILE A C 1
ATOM 1450 O O . ILE A 1 183 ? -7.582 -20.199 -40.516 1.00 84.31 183 ILE A O 1
ATOM 1454 N N . MET A 1 184 ? -7.303 -20.223 -38.279 1.00 79.31 184 MET A N 1
ATOM 1455 C CA . MET A 1 184 ? -5.884 -20.596 -38.305 1.00 79.31 184 MET A CA 1
ATOM 1456 C C . MET A 1 184 ? -5.664 -22.063 -38.700 1.00 79.31 184 MET A C 1
ATOM 1458 O O . MET A 1 184 ? -4.678 -22.355 -39.374 1.00 79.31 184 MET A O 1
ATOM 1462 N N . GLU A 1 185 ? -6.567 -22.969 -38.321 1.00 78.75 185 GLU A N 1
ATOM 1463 C CA . GLU A 1 185 ? -6.503 -24.392 -38.681 1.00 78.75 185 GLU A CA 1
ATOM 1464 C C . GLU A 1 185 ? -6.942 -24.656 -40.132 1.00 78.75 185 GLU A C 1
ATOM 1466 O O . GLU A 1 185 ? -6.333 -25.480 -40.813 1.00 78.75 185 GLU A O 1
ATOM 1471 N N . GLU A 1 186 ? -7.943 -23.930 -40.643 1.00 73.75 186 GLU A N 1
ATOM 1472 C CA . GLU A 1 186 ? -8.424 -24.066 -42.028 1.00 73.75 186 GLU A CA 1
ATOM 1473 C C . GLU A 1 186 ? -7.512 -23.385 -43.058 1.00 73.75 186 GLU A C 1
ATOM 1475 O O . GLU A 1 186 ? -7.504 -23.767 -44.229 1.00 73.75 186 GLU A O 1
ATOM 1480 N N . ASN A 1 187 ? -6.690 -22.417 -42.637 1.00 60.88 187 ASN A N 1
ATOM 1481 C CA . ASN A 1 187 ? -5.696 -21.769 -43.493 1.00 60.88 187 ASN A CA 1
ATOM 1482 C C . ASN A 1 187 ? -4.262 -21.998 -42.989 1.00 60.88 187 ASN A C 1
ATOM 1484 O O . ASN A 1 187 ? -3.580 -21.032 -42.625 1.00 60.88 187 ASN A O 1
ATOM 1488 N N . PRO A 1 188 ? -3.724 -23.234 -43.079 1.00 57.97 188 PRO A N 1
ATOM 1489 C CA . PRO A 1 188 ? -2.308 -23.469 -42.800 1.00 57.97 188 PRO A CA 1
ATOM 1490 C C . PRO A 1 188 ? -1.398 -22.665 -43.746 1.00 57.97 188 PRO A C 1
ATOM 1492 O O . PRO A 1 188 ? -0.231 -22.422 -43.452 1.00 57.97 188 PRO A O 1
ATOM 1495 N N . CYS A 1 189 ? -1.936 -22.187 -44.872 1.00 58.47 189 CYS A N 1
ATOM 1496 C CA . CYS A 1 189 ? -1.182 -21.458 -45.882 1.00 58.47 189 CYS A CA 1
ATOM 1497 C C . CYS A 1 189 ? -0.850 -19.993 -45.520 1.00 58.47 189 CYS A C 1
ATOM 1499 O O . CYS A 1 189 ? -0.091 -19.364 -46.254 1.00 58.47 189 CYS A O 1
ATOM 1501 N N . LEU A 1 190 ? -1.353 -19.439 -44.405 1.00 52.50 190 LEU A N 1
ATOM 1502 C CA . LEU A 1 190 ? -0.990 -18.077 -43.967 1.00 52.50 190 LEU A CA 1
ATOM 1503 C C . LEU A 1 190 ? 0.147 -18.023 -42.935 1.00 52.50 190 LEU A C 1
ATOM 1505 O O . LEU A 1 190 ? 0.678 -16.945 -42.675 1.00 52.50 190 LEU A O 1
ATOM 1509 N N . GLN A 1 191 ? 0.606 -19.161 -42.407 1.00 54.34 191 GLN A N 1
ATOM 1510 C CA . GLN A 1 191 ? 1.715 -19.190 -41.441 1.00 54.34 191 GLN A CA 1
ATOM 1511 C C . GLN A 1 191 ? 3.115 -19.055 -42.078 1.00 54.34 191 GLN A C 1
ATOM 1513 O O . GLN A 1 191 ? 4.121 -19.070 -41.377 1.00 54.34 191 GLN A O 1
ATOM 1518 N N . GLY A 1 192 ? 3.204 -18.869 -43.399 1.00 48.22 192 GLY A N 1
ATOM 1519 C CA . GLY A 1 192 ? 4.476 -18.840 -44.129 1.00 48.22 192 GLY A CA 1
ATOM 1520 C C . GLY A 1 192 ? 5.148 -17.475 -44.327 1.00 48.22 192 GLY A C 1
ATOM 1521 O O . GLY A 1 192 ? 6.220 -17.452 -44.924 1.00 48.22 192 GLY A O 1
ATOM 1522 N N . LEU A 1 193 ? 4.569 -16.345 -43.892 1.00 47.53 193 LEU A N 1
ATOM 1523 C CA . LEU A 1 193 ? 5.074 -15.017 -44.304 1.00 47.53 193 LEU A CA 1
ATOM 1524 C C . LEU A 1 193 ? 5.774 -14.172 -43.227 1.00 47.53 193 LEU A C 1
ATOM 1526 O O . LEU A 1 193 ? 6.164 -13.044 -43.508 1.00 47.53 193 LEU A O 1
ATOM 1530 N N . VAL A 1 194 ? 6.002 -14.699 -42.025 1.00 48.28 194 VAL A N 1
ATOM 1531 C CA . VAL A 1 194 ? 6.768 -13.997 -40.979 1.00 48.28 194 VAL A CA 1
ATOM 1532 C C . VAL A 1 194 ? 7.982 -14.840 -40.627 1.00 48.28 194 VAL A C 1
ATOM 1534 O O . VAL A 1 194 ? 8.000 -15.495 -39.599 1.00 48.28 194 VAL A O 1
ATOM 1537 N N . ASN A 1 195 ? 8.939 -14.905 -41.554 1.00 46.50 195 ASN A N 1
ATOM 1538 C CA . ASN A 1 195 ? 10.317 -15.361 -41.339 1.00 46.50 195 ASN A CA 1
ATOM 1539 C C . ASN A 1 195 ? 11.156 -14.969 -42.570 1.00 46.50 195 ASN A C 1
ATOM 1541 O O 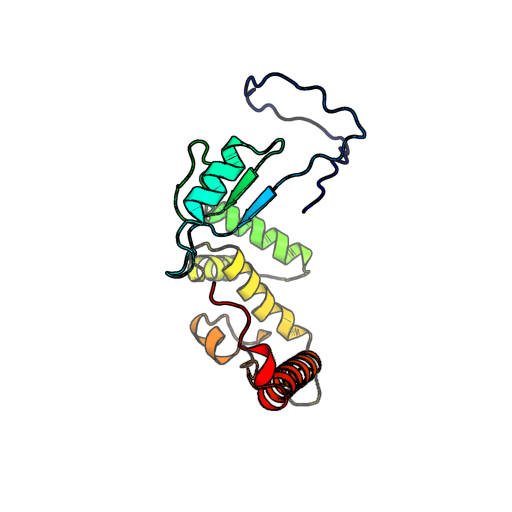. ASN A 1 195 ? 11.528 -15.816 -43.385 1.00 46.50 195 ASN A O 1
ATOM 1545 N N . LYS A 1 196 ? 11.406 -13.667 -42.741 1.00 41.12 196 LYS A N 1
ATOM 1546 C CA . LYS A 1 196 ? 12.553 -13.135 -43.486 1.00 41.12 196 LYS A CA 1
ATOM 1547 C C . LYS A 1 196 ? 12.812 -11.682 -43.126 1.00 41.12 196 LYS A C 1
ATOM 1549 O O . LYS A 1 196 ? 11.815 -10.944 -42.980 1.00 41.12 196 LYS A O 1
#

Radius of gyration: 25.45 Å; chains: 1; bounding box: 51×56×65 Å

Organism: Glycine max (NCBI:txid3847)

pLDDT: mean 72.46, std 19.17, range [31.23, 94.38]

Sequence (196 aa):
MITISNDEARSHGGISPRLHGKSNVFTCGSVQTLILVEDVDMLFLEDRGCIAAIQHISETAKGPIILTSNNSFARLHVSFSLPLLDELLSHMYMVCVTEELNNNPLLLKKFIQSCDGDIRKTIMQLQFWFQSKKYKIDRKVQVYGSLPFDLEACPHIIPKIPWSYPSELSKLIEKKITNSITIMEENPCLQGLVNK

Foldseek 3Di:
DDFDQDPDDDDDDDDDDDDPDDDDDPPNPDGADEAEAEAPVPDDPVCPCVVVVVVVCCVVPPGHYHYYHPDDDDPDDDDDDQDDLVVLLVVVVVVCVVVVHPDDSVLLSVLCVLVVSPSVSSVVLVCVLPVLVPDPDDPDRPSSVPDRDDSVCVVVPPPPPPPPPCDPVNVVVVVVVVVVVVVCVVCVVVVPDPDD

InterPro domains:
  IPR004582 Checkpoint protein Rad17/Rad24 [PTHR12172] (28-194)
  IPR027417 P-loop containing nucleoside triphosphate hydrolase [G3DSA:3.40.50.300] (5-81)
  IPR027417 P-loop containing nucleoside triphosphate hydrolase [SSF52540] (33-138)

Secondary structure (DSSP, 8-state):
-EE------------------------TT---EEEEE--TT---TT-TTHHHHHHHHHHH-SS-EEE--SS--SSS-----PPPHHHHHHHHHHHHHHTT----HHHHHHHHHHTTT-HHHHHHHHHHHHHGGG---TT----GGGS---TTTHHHHS----TT---HHHHHHHHHHHHHHHHHHH-GGGTTSS--